Protein AF-A0A7W0C9C8-F1 (afdb_monomer_lite)

InterPro domains:
  IPR003856 Polysaccharide chain length determinant, N-terminal domain [PF02706] (26-58)

pLDDT: mean 81.15, std 13.96, range [50.25, 97.0]

Structure (mmCIF, N/CA/C/O backbone):
data_AF-A0A7W0C9C8-F1
#
_entry.id   AF-A0A7W0C9C8-F1
#
loop_
_atom_site.group_PDB
_atom_site.id
_atom_site.type_symbol
_atom_site.label_atom_id
_atom_site.label_alt_id
_atom_site.label_comp_id
_atom_site.label_asym_id
_atom_site.label_entity_id
_atom_site.label_seq_id
_atom_site.pdbx_PDB_ins_code
_atom_site.Cartn_x
_atom_site.Cartn_y
_atom_site.Cartn_z
_atom_site.occupancy
_atom_site.B_iso_or_equiv
_atom_site.auth_seq_id
_atom_site.auth_comp_id
_atom_site.auth_asym_id
_atom_site.auth_atom_id
_atom_site.pdbx_PDB_model_num
ATOM 1 N N . MET A 1 1 ? -9.433 -20.187 -99.079 1.00 50.97 1 MET A N 1
ATOM 2 C CA . MET A 1 1 ? -8.243 -20.939 -98.660 1.00 50.97 1 MET A CA 1
ATOM 3 C C . MET A 1 1 ? -7.010 -20.143 -99.039 1.00 50.97 1 MET A C 1
ATOM 5 O O . MET A 1 1 ? -6.918 -19.773 -100.199 1.00 50.97 1 MET A O 1
ATOM 9 N N . ASP A 1 2 ? -6.027 -19.832 -98.207 1.00 57.22 2 ASP A N 1
ATOM 10 C CA . ASP A 1 2 ? -5.890 -19.760 -96.748 1.00 57.22 2 ASP A CA 1
ATOM 11 C C . ASP A 1 2 ? -4.469 -19.239 -96.521 1.00 57.22 2 ASP A C 1
ATOM 13 O O . ASP A 1 2 ? -3.506 -19.952 -96.765 1.00 57.22 2 ASP A O 1
ATOM 17 N N . GLU A 1 3 ? -4.323 -17.992 -96.083 1.00 53.97 3 GLU A N 1
ATOM 18 C CA . GLU A 1 3 ? -3.038 -17.471 -95.570 1.00 53.97 3 GLU A CA 1
ATOM 19 C C . GLU A 1 3 ? -3.248 -16.692 -94.266 1.00 53.97 3 GLU A C 1
ATOM 21 O O . GLU A 1 3 ? -2.415 -16.728 -93.357 1.00 53.97 3 GLU A O 1
ATOM 26 N N . LYS A 1 4 ? -4.414 -16.050 -94.115 1.00 55.12 4 LYS A N 1
ATOM 27 C CA . LYS A 1 4 ? -4.786 -15.355 -92.878 1.00 55.12 4 LYS A CA 1
ATOM 28 C C . LYS A 1 4 ? -5.240 -16.278 -91.745 1.00 55.12 4 LYS A C 1
ATOM 30 O O . LYS A 1 4 ? -5.014 -15.930 -90.595 1.00 55.12 4 LYS A O 1
ATOM 35 N N . GLU A 1 5 ? -5.819 -17.449 -92.018 1.00 56.50 5 GLU A N 1
ATOM 36 C CA . GLU A 1 5 ? -6.221 -18.369 -90.935 1.00 56.50 5 GLU A CA 1
ATOM 37 C C . GLU A 1 5 ? -5.031 -19.124 -90.324 1.00 56.50 5 GLU A C 1
ATOM 39 O O . GLU A 1 5 ? -4.994 -19.351 -89.115 1.00 56.50 5 GLU A O 1
ATOM 44 N N . ILE A 1 6 ? -4.004 -19.431 -91.123 1.00 56.91 6 ILE A N 1
ATOM 45 C CA . ILE A 1 6 ? -2.815 -20.173 -90.670 1.00 56.91 6 ILE A CA 1
ATOM 46 C C . ILE A 1 6 ? -1.969 -19.323 -89.702 1.00 56.91 6 ILE A C 1
ATOM 48 O O . ILE A 1 6 ? -1.459 -19.824 -88.699 1.00 56.91 6 ILE A O 1
ATOM 52 N N . SER A 1 7 ? -1.885 -18.012 -89.949 1.00 58.66 7 SER A N 1
ATOM 53 C CA . SER A 1 7 ? -1.110 -17.072 -89.127 1.00 58.66 7 SER A CA 1
ATOM 54 C C . SER A 1 7 ? -1.767 -16.758 -87.774 1.00 58.66 7 SER A C 1
ATOM 56 O O . SER A 1 7 ? -1.061 -16.589 -86.778 1.00 58.66 7 SER A O 1
ATOM 58 N N . VAL A 1 8 ? -3.103 -16.758 -87.699 1.00 59.12 8 VAL A N 1
ATOM 59 C CA . VAL A 1 8 ? -3.842 -16.550 -86.439 1.00 59.12 8 VAL A CA 1
ATOM 60 C C . VAL A 1 8 ? -3.769 -17.792 -85.543 1.00 59.12 8 VAL A C 1
ATOM 62 O O . VAL A 1 8 ? -3.501 -17.672 -84.347 1.00 59.12 8 VAL A O 1
ATOM 65 N N . GLN A 1 9 ? -3.878 -18.997 -86.115 1.00 57.31 9 GLN A N 1
ATOM 66 C CA . GLN A 1 9 ? -3.765 -20.241 -85.341 1.00 57.31 9 GLN A CA 1
ATOM 67 C C . GLN A 1 9 ? -2.349 -20.473 -84.780 1.00 57.31 9 GLN A C 1
ATOM 69 O O . GLN A 1 9 ? -2.195 -21.019 -83.686 1.00 57.31 9 GLN A O 1
ATOM 74 N N . GLN A 1 10 ? -1.298 -20.019 -85.473 1.00 57.19 10 GLN A N 1
ATOM 75 C CA . GLN A 1 10 ? 0.077 -20.076 -84.954 1.00 57.19 10 GLN A CA 1
ATOM 76 C C . GLN A 1 10 ? 0.344 -19.065 -83.830 1.00 57.19 10 GLN A C 1
ATOM 78 O O . GLN A 1 10 ? 1.120 -19.364 -82.919 1.00 57.19 10 GLN A O 1
ATOM 83 N N . GLN A 1 11 ? -0.317 -17.903 -83.835 1.00 57.94 11 GLN A N 1
ATOM 84 C CA . GLN A 1 11 ? -0.212 -16.940 -82.735 1.00 57.94 11 GLN A CA 1
ATOM 85 C C . GLN A 1 11 ? -0.930 -17.420 -81.466 1.00 57.94 11 GLN A C 1
ATOM 87 O O . GLN A 1 11 ? -0.379 -17.276 -80.374 1.00 57.94 11 GLN A O 1
ATOM 92 N N . GLU A 1 12 ? -2.100 -18.054 -81.580 1.00 57.00 12 GLU A N 1
ATOM 93 C CA . GLU A 1 12 ? -2.811 -18.595 -80.411 1.00 57.00 12 GLU A CA 1
ATOM 94 C C . GLU A 1 12 ? -2.105 -19.809 -79.794 1.00 57.00 12 GLU A C 1
ATOM 96 O O . GLU A 1 12 ? -2.038 -19.932 -78.568 1.00 57.00 12 GLU A O 1
ATOM 101 N N . LYS A 1 13 ? -1.491 -20.669 -80.617 1.00 55.56 13 LYS A N 1
ATOM 102 C CA . LYS A 1 13 ? -0.742 -21.835 -80.124 1.00 55.56 13 LYS A CA 1
ATOM 103 C C . LYS A 1 13 ? 0.523 -21.433 -79.355 1.00 55.56 13 LYS A C 1
ATOM 105 O O . LYS A 1 13 ? 0.795 -22.009 -78.305 1.00 55.56 13 LYS A O 1
ATOM 110 N N . ASN A 1 14 ? 1.234 -20.397 -79.811 1.00 57.19 14 ASN A N 1
ATOM 111 C CA . ASN A 1 14 ? 2.380 -19.831 -79.085 1.00 57.19 14 ASN A CA 1
ATOM 112 C C . ASN A 1 14 ? 1.956 -19.105 -77.799 1.00 57.19 14 ASN A C 1
ATOM 114 O O . ASN A 1 14 ? 2.652 -19.177 -76.790 1.00 57.19 14 ASN A O 1
ATOM 118 N N . LYS A 1 15 ? 0.793 -18.441 -77.799 1.00 55.72 15 LYS A N 1
ATOM 119 C CA . LYS A 1 15 ? 0.270 -17.766 -76.603 1.00 55.72 15 LYS A CA 1
ATOM 120 C C . LYS A 1 15 ? -0.120 -18.761 -75.502 1.00 55.72 15 LYS A C 1
ATOM 122 O O . LYS A 1 15 ? 0.182 -18.514 -74.340 1.00 55.72 15 LYS A O 1
ATOM 127 N N . ASN A 1 16 ? -0.705 -19.904 -75.868 1.00 54.97 16 ASN A N 1
ATOM 128 C CA . ASN A 1 16 ? -1.073 -20.953 -74.912 1.00 54.97 16 ASN A CA 1
ATOM 129 C C . ASN A 1 16 ? 0.121 -21.782 -74.415 1.00 54.97 16 ASN A C 1
ATOM 131 O O . ASN A 1 16 ? 0.078 -22.273 -73.291 1.00 54.97 16 ASN A O 1
ATOM 135 N N . GLN A 1 17 ? 1.203 -21.912 -75.192 1.00 54.62 17 GLN A N 1
ATOM 136 C CA . GLN A 1 17 ? 2.426 -22.562 -74.700 1.00 54.62 17 GLN A CA 1
ATOM 137 C C . GLN A 1 17 ? 3.162 -21.721 -73.646 1.00 54.62 17 GLN A C 1
ATOM 139 O O . GLN A 1 17 ? 3.752 -22.290 -72.734 1.00 54.62 17 GLN A O 1
ATOM 144 N N . ASN A 1 18 ? 3.056 -20.390 -73.707 1.00 53.91 18 ASN A N 1
ATOM 145 C CA . ASN A 1 18 ? 3.694 -19.488 -72.742 1.00 53.91 18 ASN A CA 1
ATOM 146 C C . ASN A 1 18 ? 2.906 -19.312 -71.429 1.00 53.91 18 ASN A C 1
ATOM 148 O O . ASN A 1 18 ? 3.455 -18.792 -70.467 1.00 53.91 18 ASN A O 1
ATOM 152 N N . MET A 1 19 ? 1.633 -19.723 -71.367 1.00 54.25 19 MET A N 1
ATOM 153 C CA . MET A 1 19 ? 0.814 -19.631 -70.144 1.00 54.25 19 MET A CA 1
ATOM 154 C C . MET A 1 19 ? 0.924 -20.866 -69.237 1.00 54.25 19 MET A C 1
ATOM 156 O O . MET A 1 19 ? 0.580 -20.797 -68.062 1.00 54.25 19 MET A O 1
ATOM 160 N N . ALA A 1 20 ? 1.406 -21.999 -69.758 1.00 53.19 20 ALA A N 1
ATOM 161 C CA . ALA A 1 20 ? 1.518 -23.247 -68.999 1.00 53.19 20 ALA A CA 1
ATOM 162 C C . ALA A 1 20 ? 2.833 -23.384 -68.203 1.00 53.19 20 ALA A C 1
ATOM 164 O O . ALA A 1 20 ? 2.971 -24.337 -67.440 1.00 53.19 20 ALA A O 1
ATOM 165 N N . SER A 1 21 ? 3.790 -22.461 -68.361 1.00 53.16 21 SER A N 1
ATOM 166 C CA . SER A 1 21 ? 5.106 -22.525 -67.702 1.00 53.16 21 SER A CA 1
ATOM 167 C C . SER A 1 21 ? 5.262 -21.617 -66.478 1.00 53.16 21 SER A C 1
ATOM 169 O O . SER A 1 21 ? 6.322 -21.639 -65.871 1.00 53.16 21 SER A O 1
ATOM 171 N N . ASP A 1 22 ? 4.246 -20.832 -66.112 1.00 54.41 22 ASP A N 1
ATOM 172 C CA . ASP A 1 22 ? 4.363 -19.785 -65.075 1.00 54.41 22 ASP A CA 1
ATOM 173 C C . ASP A 1 22 ? 3.860 -20.230 -63.685 1.00 54.41 22 ASP A C 1
ATOM 175 O O . ASP A 1 22 ? 3.938 -19.493 -62.713 1.00 54.41 22 ASP A O 1
ATOM 179 N N . TYR A 1 23 ? 3.343 -21.460 -63.569 1.00 50.53 23 TYR A N 1
ATOM 180 C CA . TYR A 1 23 ? 2.774 -22.004 -62.324 1.00 50.53 23 TYR A CA 1
ATOM 181 C C . TYR A 1 23 ? 3.714 -22.962 -61.565 1.00 50.53 23 TYR A C 1
ATOM 183 O O . TYR A 1 23 ? 3.293 -23.571 -60.585 1.00 50.53 23 TYR A O 1
ATOM 191 N N . HIS A 1 24 ? 4.960 -23.146 -62.019 1.00 51.38 24 HIS A N 1
ATOM 192 C CA . HIS A 1 24 ? 5.936 -24.069 -61.406 1.00 51.38 24 HIS A CA 1
ATOM 193 C C . HIS A 1 24 ? 7.048 -23.379 -60.596 1.00 51.38 24 HIS A C 1
ATOM 195 O O . HIS A 1 24 ? 7.867 -24.074 -60.003 1.00 51.38 24 HIS A O 1
ATOM 201 N N . ASP A 1 25 ? 7.055 -22.045 -60.522 1.00 55.91 25 ASP A N 1
ATOM 202 C CA . ASP A 1 25 ? 8.128 -21.275 -59.868 1.00 55.91 25 ASP A CA 1
ATOM 203 C C . ASP A 1 25 ? 7.773 -20.755 -58.455 1.00 55.91 25 ASP A C 1
ATOM 205 O O . ASP A 1 25 ? 8.600 -20.114 -57.810 1.00 55.91 25 ASP A O 1
ATOM 209 N N . ASP A 1 26 ? 6.588 -21.080 -57.921 1.00 56.25 26 ASP A N 1
ATOM 210 C CA . ASP A 1 26 ? 6.135 -20.628 -56.589 1.00 56.25 26 ASP A CA 1
ATOM 211 C C . ASP A 1 26 ? 6.498 -21.587 -55.431 1.00 56.25 26 ASP A C 1
ATOM 213 O O . ASP A 1 26 ? 6.170 -21.333 -54.265 1.00 56.25 26 ASP A O 1
ATOM 217 N N . GLU A 1 27 ? 7.209 -22.687 -55.700 1.00 60.84 27 GLU A N 1
ATOM 218 C CA . GLU A 1 27 ? 7.752 -23.532 -54.635 1.00 60.84 27 GLU A CA 1
ATOM 219 C C . GLU A 1 27 ? 8.985 -22.864 -54.008 1.00 60.84 27 GLU A C 1
ATOM 221 O O . GLU A 1 27 ? 10.088 -22.876 -54.556 1.00 60.84 27 GLU A O 1
ATOM 226 N N . ILE A 1 28 ? 8.814 -22.288 -52.812 1.00 62.88 28 ILE A N 1
ATOM 227 C CA . ILE A 1 28 ? 9.921 -21.765 -52.000 1.00 62.88 28 ILE A CA 1
ATOM 228 C C . ILE A 1 28 ? 10.874 -22.922 -51.666 1.00 62.88 28 ILE A C 1
ATOM 230 O O . ILE A 1 28 ? 10.678 -23.674 -50.708 1.00 62.88 28 ILE A O 1
ATOM 234 N N . SER A 1 29 ? 11.937 -23.066 -52.457 1.00 73.69 29 SER A N 1
ATOM 235 C CA . SER A 1 29 ? 12.957 -24.086 -52.237 1.00 73.69 29 SER A CA 1
ATOM 236 C C . SER A 1 29 ? 13.723 -23.801 -50.941 1.00 73.69 29 SER A C 1
ATOM 238 O O . SER A 1 29 ? 14.520 -22.864 -50.842 1.00 73.69 29 SER A O 1
ATOM 240 N N . LEU A 1 30 ? 13.515 -24.649 -49.928 1.00 73.12 30 LEU A N 1
ATOM 241 C CA . LEU A 1 30 ? 14.203 -24.589 -48.627 1.00 73.12 30 LEU A CA 1
ATOM 242 C C . LEU A 1 30 ? 15.737 -24.606 -48.758 1.00 73.12 30 LEU A C 1
ATOM 244 O O . LEU A 1 30 ? 16.455 -24.053 -47.921 1.00 73.12 30 LEU A O 1
ATOM 248 N N . ILE A 1 31 ? 16.244 -25.239 -49.815 1.00 77.44 31 ILE A N 1
ATOM 249 C CA . ILE A 1 31 ? 17.677 -25.345 -50.097 1.00 77.44 31 ILE A CA 1
ATOM 250 C C . ILE A 1 31 ? 18.240 -23.997 -50.551 1.00 77.44 31 ILE A C 1
ATOM 252 O O . ILE A 1 31 ? 19.317 -23.608 -50.092 1.00 77.44 31 ILE A O 1
ATOM 256 N N . ASP A 1 32 ? 17.506 -23.257 -51.383 1.00 75.62 32 ASP A N 1
ATOM 257 C CA . ASP A 1 32 ? 17.936 -21.937 -51.848 1.00 75.62 32 ASP A CA 1
ATOM 258 C C . ASP A 1 32 ? 17.923 -20.907 -50.705 1.00 75.62 32 ASP A C 1
ATOM 260 O O . ASP A 1 32 ? 18.888 -20.162 -50.507 1.00 75.62 32 ASP A O 1
ATOM 264 N N . LEU A 1 33 ? 16.915 -20.974 -49.823 1.00 78.44 33 LEU A N 1
ATOM 265 C CA . LEU A 1 33 ? 16.877 -20.185 -48.586 1.00 78.44 33 LEU A CA 1
ATOM 266 C C . LEU A 1 33 ? 18.124 -20.437 -47.711 1.00 78.44 33 LEU A C 1
ATOM 268 O O . LEU A 1 33 ? 18.756 -19.499 -47.217 1.00 78.44 33 LEU A O 1
ATOM 272 N N . MET A 1 34 ? 18.524 -21.702 -47.546 1.00 81.12 34 MET A N 1
ATOM 273 C CA . MET A 1 34 ? 19.701 -22.074 -46.754 1.00 81.12 34 MET A CA 1
ATOM 274 C C . MET A 1 34 ? 21.013 -21.561 -47.374 1.00 81.12 34 MET A C 1
ATOM 276 O O . MET A 1 34 ? 21.919 -21.130 -46.649 1.00 81.12 34 MET A O 1
ATOM 280 N N . ILE A 1 35 ? 21.130 -21.581 -48.704 1.00 82.31 35 ILE A N 1
ATOM 281 C CA . ILE A 1 35 ? 22.295 -21.048 -49.427 1.00 82.31 35 ILE A CA 1
ATOM 282 C C . ILE A 1 35 ? 22.365 -19.523 -49.268 1.00 82.31 35 ILE A C 1
ATOM 284 O O . ILE A 1 35 ? 23.433 -18.984 -48.949 1.00 82.31 35 ILE A O 1
ATOM 288 N N . ALA A 1 36 ? 21.233 -18.829 -49.405 1.00 78.31 36 ALA A N 1
ATOM 289 C CA . ALA A 1 36 ? 21.136 -17.389 -49.187 1.00 78.31 36 ALA A CA 1
ATOM 290 C C . ALA A 1 36 ? 21.524 -16.994 -47.749 1.00 78.31 36 ALA A C 1
ATOM 292 O O . ALA A 1 36 ? 22.312 -16.056 -47.562 1.00 78.31 36 ALA A O 1
ATOM 293 N N . LEU A 1 37 ? 21.071 -17.751 -46.739 1.00 80.81 37 LEU A N 1
ATOM 294 C CA . LEU A 1 37 ? 21.476 -17.567 -45.339 1.00 80.81 37 LEU A CA 1
ATOM 295 C C . LEU A 1 37 ? 22.989 -17.741 -45.150 1.00 80.81 37 LEU A C 1
ATOM 297 O O . LEU A 1 37 ? 23.633 -16.904 -44.515 1.00 80.81 37 LEU A O 1
ATOM 301 N N . LYS A 1 38 ? 23.593 -18.788 -45.730 1.00 81.94 38 LYS A N 1
ATOM 302 C CA . LYS A 1 38 ? 25.046 -19.023 -45.627 1.00 81.94 38 LYS A CA 1
ATOM 303 C C . LYS A 1 38 ? 25.864 -17.912 -46.281 1.00 81.94 38 LYS A 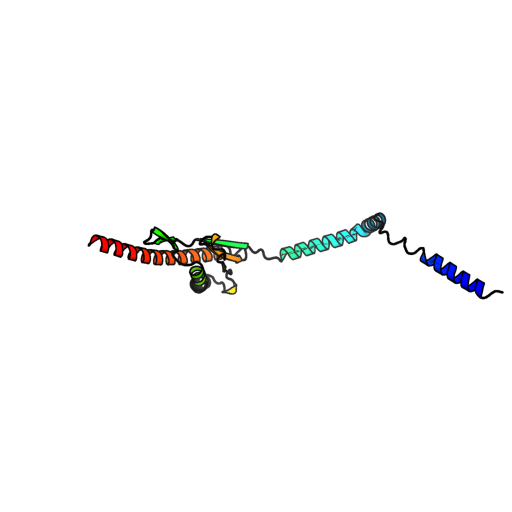C 1
ATOM 305 O O . LYS A 1 38 ? 26.890 -17.509 -45.729 1.00 81.94 38 LYS A O 1
ATOM 310 N N . ARG A 1 39 ? 25.414 -17.398 -47.428 1.00 86.75 39 ARG A N 1
ATOM 311 C CA . ARG A 1 39 ? 26.100 -16.322 -48.159 1.00 86.75 39 ARG A CA 1
ATOM 312 C C . ARG A 1 39 ? 26.034 -14.988 -47.413 1.00 86.75 39 ARG A C 1
ATOM 314 O O . ARG A 1 39 ? 26.998 -14.229 -47.445 1.00 86.75 39 ARG A O 1
ATOM 321 N N . ARG A 1 40 ? 24.929 -14.715 -46.711 1.00 90.00 40 ARG A N 1
ATOM 322 C CA . ARG A 1 40 ? 24.692 -13.460 -45.971 1.00 90.00 40 ARG A CA 1
ATOM 323 C C . ARG A 1 40 ? 24.868 -13.587 -44.454 1.00 90.00 40 ARG A C 1
ATOM 325 O O . ARG A 1 40 ? 24.489 -12.674 -43.728 1.00 90.00 40 ARG A O 1
ATOM 332 N N . LYS A 1 41 ? 25.493 -14.664 -43.964 1.00 87.00 41 LYS A N 1
ATOM 333 C CA . LYS A 1 41 ? 25.675 -14.950 -42.527 1.00 87.00 41 LYS A CA 1
ATOM 334 C C . LYS A 1 41 ? 26.247 -13.782 -41.717 1.00 87.00 41 LYS A C 1
ATOM 336 O O . LYS A 1 41 ? 25.837 -13.573 -40.584 1.00 87.00 41 LYS A O 1
ATOM 341 N N . TRP A 1 42 ? 27.146 -12.994 -42.308 1.00 91.00 42 TRP A N 1
ATOM 342 C CA . TRP A 1 42 ? 27.743 -11.823 -41.662 1.00 91.00 42 TRP A CA 1
ATOM 343 C C . TRP A 1 42 ? 26.782 -10.637 -41.559 1.00 91.00 42 TRP A C 1
ATOM 345 O O . TRP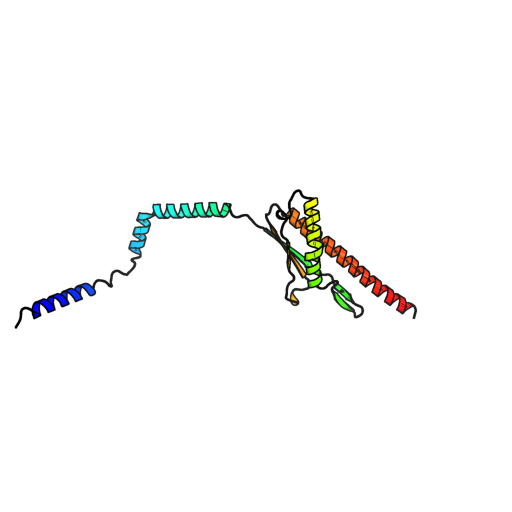 A 1 42 ? 26.777 -9.958 -40.539 1.00 91.00 42 TRP A O 1
ATOM 355 N N . LEU A 1 43 ? 25.936 -10.418 -42.572 1.00 92.38 43 LEU A N 1
ATOM 356 C CA . LEU A 1 43 ? 24.869 -9.415 -42.504 1.00 92.38 43 LEU A CA 1
ATOM 357 C C . LEU A 1 43 ? 23.842 -9.802 -41.441 1.00 92.38 43 LEU A C 1
ATOM 359 O O . LEU A 1 43 ? 23.471 -8.970 -40.624 1.00 92.38 43 LEU A O 1
ATOM 363 N N . ILE A 1 44 ? 23.438 -11.074 -41.415 1.00 91.06 44 ILE A N 1
ATOM 364 C CA . ILE A 1 44 ? 22.502 -11.595 -40.414 1.00 91.06 44 ILE A CA 1
ATOM 365 C C . ILE A 1 44 ? 23.100 -11.444 -39.011 1.00 91.06 44 ILE A C 1
ATOM 367 O O . ILE A 1 44 ? 22.457 -10.875 -38.139 1.00 91.06 44 ILE A O 1
ATOM 371 N N . ALA A 1 45 ? 24.350 -11.870 -38.805 1.00 93.69 45 ALA A N 1
ATOM 372 C CA . ALA A 1 45 ? 25.039 -11.708 -37.527 1.00 93.69 45 ALA A CA 1
ATOM 373 C C . ALA A 1 45 ? 25.149 -10.233 -37.107 1.00 93.69 45 ALA A C 1
ATOM 375 O O . ALA A 1 45 ? 24.891 -9.912 -35.951 1.00 93.69 45 ALA A O 1
ATOM 376 N N . GLY A 1 46 ? 25.474 -9.333 -38.040 1.00 96.38 46 GLY A N 1
ATOM 377 C CA . GLY A 1 46 ? 25.549 -7.896 -37.782 1.00 96.38 46 GLY A CA 1
ATOM 378 C C . GLY A 1 46 ? 24.210 -7.303 -37.343 1.00 96.38 46 GLY A C 1
ATOM 379 O O . GLY A 1 46 ? 24.161 -6.593 -36.342 1.00 96.38 46 GLY A O 1
ATOM 380 N N . VAL A 1 47 ? 23.118 -7.643 -38.035 1.00 95.12 47 VAL A N 1
ATOM 381 C CA . VAL A 1 47 ? 21.762 -7.204 -37.664 1.00 95.12 47 VAL A CA 1
ATOM 382 C C . VAL A 1 47 ? 21.357 -7.777 -36.306 1.00 95.12 47 VAL A C 1
ATOM 384 O O . VAL A 1 47 ? 20.878 -7.030 -35.459 1.00 95.12 47 VAL A O 1
ATOM 387 N N . THR A 1 48 ? 21.612 -9.063 -36.047 1.00 95.00 48 THR A N 1
ATOM 388 C CA . THR A 1 48 ? 21.331 -9.690 -34.747 1.00 95.00 48 THR A CA 1
ATOM 389 C C . THR A 1 48 ? 22.075 -8.987 -33.614 1.00 95.00 48 THR A C 1
ATOM 391 O O . THR A 1 48 ? 21.473 -8.663 -32.593 1.00 95.00 48 THR A O 1
ATOM 394 N N . ILE A 1 49 ? 23.368 -8.705 -33.792 1.00 97.00 49 ILE A N 1
ATOM 395 C CA . ILE A 1 49 ? 24.171 -7.987 -32.795 1.00 97.00 49 ILE A CA 1
ATOM 396 C C . ILE A 1 49 ? 23.643 -6.562 -32.603 1.00 97.00 49 ILE A C 1
ATOM 398 O O . ILE A 1 49 ? 23.501 -6.121 -31.466 1.00 97.00 49 ILE A O 1
ATOM 402 N N . ALA A 1 50 ? 23.299 -5.856 -33.682 1.00 96.62 50 ALA A N 1
ATOM 403 C CA . ALA A 1 50 ? 22.729 -4.514 -33.596 1.00 96.62 50 ALA A CA 1
ATOM 404 C C . ALA A 1 50 ? 21.401 -4.505 -32.819 1.00 96.62 50 ALA A C 1
ATOM 406 O O . ALA A 1 50 ? 21.217 -3.668 -31.937 1.00 96.62 50 ALA A O 1
ATOM 407 N N . CYS A 1 51 ? 20.511 -5.468 -33.076 1.00 96.81 51 CYS A N 1
ATOM 408 C CA . CYS A 1 51 ? 19.272 -5.638 -32.317 1.00 96.81 51 CYS A CA 1
ATOM 409 C C . CYS A 1 51 ? 19.531 -5.976 -30.843 1.00 96.81 51 CYS A C 1
ATOM 411 O O . CYS A 1 51 ? 18.852 -5.432 -29.977 1.00 96.81 51 CYS A O 1
ATOM 413 N N . LEU A 1 52 ? 20.520 -6.825 -30.538 1.00 96.75 52 LEU A N 1
ATOM 414 C CA . LEU A 1 52 ? 20.901 -7.142 -29.157 1.00 96.75 52 LEU A CA 1
ATOM 415 C C . LEU A 1 52 ? 21.431 -5.910 -28.418 1.00 96.75 52 LEU A C 1
ATOM 417 O O . LEU A 1 52 ? 21.014 -5.652 -27.292 1.00 96.75 52 LEU A O 1
ATOM 421 N N . ILE A 1 53 ? 22.303 -5.122 -29.052 1.00 96.75 53 ILE A N 1
ATOM 422 C CA . ILE A 1 53 ? 22.824 -3.876 -28.474 1.00 96.75 53 ILE A CA 1
ATOM 423 C C . ILE A 1 53 ? 21.687 -2.875 -28.258 1.00 96.75 53 ILE A C 1
ATOM 425 O O . ILE A 1 53 ? 21.595 -2.288 -27.183 1.00 96.75 53 ILE A O 1
ATOM 429 N N . ALA A 1 54 ? 20.794 -2.712 -29.238 1.00 95.56 54 ALA A N 1
A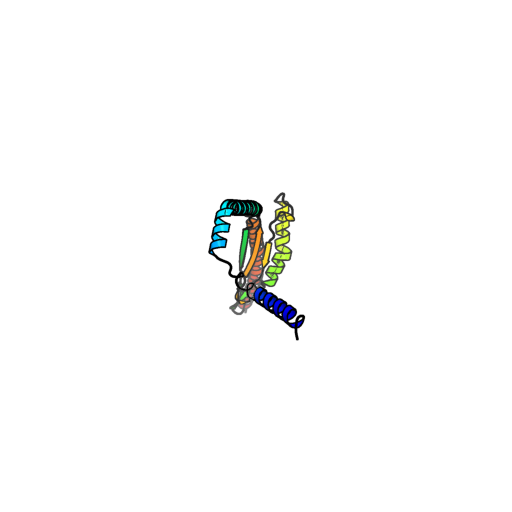TOM 430 C CA . ALA A 1 54 ? 19.631 -1.838 -29.110 1.00 95.56 54 ALA A CA 1
ATOM 431 C C . ALA A 1 54 ? 18.703 -2.291 -27.970 1.00 95.56 54 ALA A C 1
ATOM 433 O O . ALA A 1 54 ? 18.251 -1.464 -27.182 1.00 95.56 54 ALA A O 1
ATOM 434 N N . GLY A 1 55 ? 18.474 -3.600 -27.835 1.00 94.38 55 GLY A N 1
ATOM 435 C CA . GLY A 1 55 ? 17.694 -4.179 -26.744 1.00 94.38 55 GLY A CA 1
ATOM 436 C C . GLY A 1 55 ? 18.337 -3.971 -25.371 1.00 94.38 55 GLY A C 1
ATOM 437 O O . GLY A 1 55 ? 17.644 -3.600 -24.430 1.00 94.38 55 GLY A O 1
ATOM 438 N N . LEU A 1 56 ? 19.657 -4.141 -25.252 1.00 93.12 56 LEU A N 1
ATOM 439 C CA . LEU A 1 56 ? 20.394 -3.888 -24.007 1.00 93.12 56 LEU A CA 1
ATOM 440 C C . LEU A 1 56 ? 20.397 -2.403 -23.630 1.00 93.12 56 LEU A C 1
ATOM 442 O O . LEU A 1 56 ? 20.175 -2.065 -22.467 1.00 93.12 56 LEU A O 1
ATOM 446 N N . ALA A 1 57 ? 20.605 -1.519 -24.607 1.00 91.88 57 ALA A N 1
ATOM 447 C CA . ALA A 1 57 ? 20.520 -0.078 -24.402 1.00 91.88 57 ALA A CA 1
ATOM 448 C C . ALA A 1 57 ? 19.117 0.320 -23.926 1.00 91.88 57 ALA A C 1
ATOM 450 O O . ALA A 1 57 ? 18.982 1.054 -22.949 1.00 91.88 57 ALA A O 1
ATOM 451 N N . PHE A 1 58 ? 18.075 -0.228 -24.557 1.00 92.19 58 PHE A N 1
ATOM 452 C CA . PHE A 1 58 ? 16.692 -0.010 -24.145 1.00 92.19 58 PHE A CA 1
ATOM 453 C C . PHE A 1 58 ? 16.427 -0.537 -22.729 1.00 92.19 58 PHE A C 1
ATOM 455 O O . PHE A 1 58 ? 15.894 0.191 -21.893 1.00 92.19 58 PHE A O 1
ATOM 462 N N . TRP A 1 59 ? 16.866 -1.756 -22.414 1.00 89.06 59 TRP A N 1
ATOM 463 C CA . TRP A 1 59 ? 16.709 -2.344 -21.084 1.00 89.06 59 TRP A CA 1
ATOM 464 C C . TRP A 1 59 ? 17.355 -1.490 -19.985 1.00 89.06 59 TRP A C 1
ATOM 466 O O . TRP A 1 59 ? 16.752 -1.285 -18.934 1.00 89.06 59 TRP A O 1
ATOM 476 N N . SER A 1 60 ? 18.527 -0.905 -20.249 1.00 85.56 60 SER A N 1
ATOM 477 C CA . SER A 1 60 ? 19.196 -0.008 -19.299 1.00 85.56 60 SER A CA 1
ATOM 478 C C . SER A 1 60 ? 18.430 1.293 -19.029 1.00 85.56 60 SER A C 1
ATOM 480 O O . SER A 1 60 ? 18.675 1.930 -18.006 1.00 85.56 60 SER A O 1
ATOM 482 N N . THR A 1 61 ? 17.530 1.715 -19.922 1.00 84.12 61 THR A N 1
ATOM 483 C CA . THR A 1 61 ? 16.692 2.908 -19.701 1.00 84.12 61 THR A CA 1
ATOM 484 C C . THR A 1 61 ? 15.438 2.616 -18.878 1.00 84.12 61 THR A C 1
ATO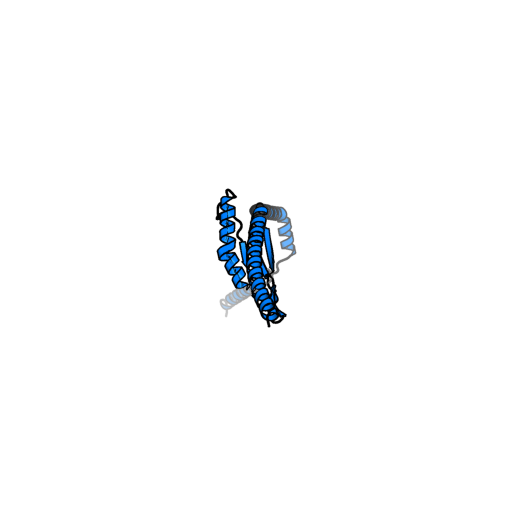M 486 O O . THR A 1 61 ? 14.768 3.545 -18.425 1.00 84.12 61 THR A O 1
ATOM 489 N N . GLN A 1 62 ? 15.112 1.342 -18.647 1.00 80.62 62 GLN A N 1
ATOM 490 C CA . GLN A 1 62 ? 13.910 0.973 -17.918 1.00 80.62 62 GLN A CA 1
ATOM 491 C C . GLN A 1 62 ? 14.125 1.140 -16.411 1.00 80.62 62 GLN A C 1
ATOM 493 O O . GLN A 1 62 ? 14.892 0.414 -15.778 1.00 80.62 62 GLN A O 1
ATOM 498 N N . SER A 1 63 ? 13.425 2.109 -15.817 1.00 75.62 63 SER A N 1
ATOM 499 C CA . SER A 1 63 ? 13.450 2.313 -14.372 1.00 75.62 63 SER A CA 1
ATOM 500 C C . SER A 1 63 ? 12.840 1.103 -13.662 1.00 75.62 63 SER A C 1
ATOM 502 O O . SER A 1 63 ? 11.699 0.710 -13.914 1.00 75.62 63 SER A O 1
ATOM 504 N N . ARG A 1 64 ? 13.614 0.487 -12.763 1.00 80.31 64 ARG A N 1
ATOM 505 C CA . ARG A 1 64 ? 13.125 -0.611 -11.929 1.00 80.31 64 ARG A CA 1
ATOM 506 C C . ARG A 1 64 ? 12.095 -0.044 -10.957 1.00 80.31 64 ARG A C 1
ATOM 508 O O . ARG A 1 64 ? 12.421 0.829 -10.158 1.00 80.31 64 ARG A O 1
ATOM 515 N N . GLN A 1 65 ? 10.861 -0.518 -11.052 1.00 85.19 65 GLN A N 1
ATOM 516 C CA . GLN A 1 65 ? 9.790 -0.173 -10.122 1.00 85.19 65 GLN A CA 1
ATOM 517 C C . GLN A 1 65 ? 9.500 -1.378 -9.237 1.00 85.19 65 GLN A C 1
ATOM 519 O O . GLN A 1 65 ? 9.418 -2.507 -9.723 1.00 85.19 65 GLN A O 1
ATOM 524 N N . GLU A 1 66 ? 9.343 -1.136 -7.944 1.00 88.31 66 GLU A N 1
ATOM 525 C CA . GLU A 1 66 ? 8.967 -2.148 -6.966 1.00 88.31 66 GLU A CA 1
ATOM 526 C C . GLU A 1 66 ? 7.550 -1.888 -6.463 1.00 88.31 66 GLU A C 1
ATOM 528 O O . GLU A 1 66 ? 7.124 -0.743 -6.294 1.00 88.31 66 GLU A O 1
ATOM 533 N N . CYS A 1 67 ? 6.811 -2.978 -6.260 1.00 90.06 67 CYS A N 1
ATOM 534 C CA . CYS A 1 67 ? 5.442 -2.951 -5.774 1.00 90.06 67 CYS A CA 1
ATOM 535 C C . CYS A 1 67 ? 5.418 -3.362 -4.303 1.00 90.06 67 CYS A C 1
ATOM 537 O O . CYS A 1 67 ? 5.736 -4.499 -3.964 1.00 90.06 67 CYS A O 1
ATOM 539 N N . TYR A 1 68 ? 4.979 -2.443 -3.456 1.00 92.44 68 TYR A N 1
ATOM 540 C CA . TYR A 1 68 ? 4.810 -2.631 -2.025 1.00 92.44 68 TYR A CA 1
ATOM 541 C C . TYR A 1 68 ? 3.327 -2.786 -1.716 1.00 92.44 68 TYR A C 1
ATOM 543 O O . TYR A 1 68 ? 2.516 -1.958 -2.139 1.00 92.44 68 TYR A O 1
ATOM 551 N N . VAL A 1 69 ? 2.971 -3.852 -1.000 1.00 92.88 69 VAL A N 1
ATOM 552 C CA . VAL A 1 69 ? 1.585 -4.155 -0.632 1.00 92.88 69 VAL A CA 1
ATOM 553 C C . VAL A 1 69 ? 1.504 -4.392 0.869 1.00 92.88 69 VAL A C 1
ATOM 555 O O . VAL A 1 69 ? 2.267 -5.189 1.407 1.00 92.88 69 VAL A O 1
ATOM 558 N N . THR A 1 70 ? 0.567 -3.716 1.527 1.00 93.12 70 THR A N 1
ATOM 559 C CA . THR A 1 70 ? 0.228 -3.938 2.937 1.00 93.12 70 THR A CA 1
ATOM 560 C C . THR A 1 70 ? -1.253 -4.262 3.039 1.00 93.12 70 THR A C 1
ATOM 562 O O . THR A 1 70 ? -2.085 -3.518 2.521 1.00 93.12 70 THR A O 1
ATOM 565 N N . SER A 1 71 ? -1.573 -5.377 3.688 1.00 92.25 71 SER A N 1
ATOM 566 C CA . SER A 1 71 ? -2.937 -5.783 4.019 1.00 92.25 71 SER A CA 1
ATOM 567 C C . SER A 1 71 ? -3.289 -5.321 5.427 1.00 92.25 71 SER A C 1
ATOM 569 O O . SER A 1 71 ? -2.534 -5.578 6.364 1.00 92.25 71 SER A O 1
ATOM 571 N N . ILE A 1 72 ? -4.436 -4.671 5.572 1.00 91.88 72 ILE A N 1
ATOM 572 C CA . ILE A 1 72 ? -4.969 -4.194 6.845 1.00 91.88 72 ILE A CA 1
ATOM 573 C C . ILE A 1 72 ? -6.265 -4.939 7.109 1.00 91.88 72 ILE A C 1
ATOM 575 O O . ILE A 1 72 ? -7.186 -4.826 6.310 1.00 91.88 72 ILE A O 1
ATOM 579 N N . GLU A 1 73 ? -6.345 -5.669 8.214 1.00 90.75 73 GLU A N 1
ATOM 580 C CA . GLU A 1 73 ? -7.598 -6.263 8.680 1.00 90.75 73 GLU A CA 1
ATOM 581 C C . GLU A 1 73 ? -8.333 -5.279 9.596 1.00 90.75 73 GLU A C 1
ATOM 583 O O . GLU A 1 73 ? -7.733 -4.667 10.485 1.00 90.75 73 GLU A O 1
ATOM 588 N N . ILE A 1 74 ? -9.633 -5.108 9.383 1.00 90.69 74 ILE A N 1
ATOM 589 C CA . ILE A 1 74 ? -10.476 -4.275 10.236 1.00 90.69 74 ILE A CA 1
ATOM 590 C C . ILE A 1 74 ? -10.902 -5.097 11.446 1.00 90.69 74 ILE A C 1
ATOM 592 O O . ILE A 1 74 ? -11.473 -6.179 11.324 1.00 90.69 74 ILE A O 1
ATOM 596 N N . GLY A 1 75 ? -10.639 -4.547 12.631 1.00 86.75 75 GLY A N 1
ATOM 597 C CA . GLY A 1 75 ? -10.985 -5.196 13.886 1.00 86.75 75 GLY A CA 1
ATOM 598 C C . GLY A 1 75 ? -12.492 -5.398 14.054 1.00 86.75 75 GLY A C 1
ATOM 599 O O . GLY A 1 75 ? -13.319 -4.631 13.548 1.00 86.75 75 GLY A O 1
ATOM 600 N N . ARG A 1 76 ? -12.836 -6.429 14.823 1.00 88.31 76 ARG A N 1
ATOM 601 C CA . ARG A 1 76 ? -14.208 -6.804 15.166 1.00 88.31 76 ARG A CA 1
ATOM 602 C C . ARG A 1 76 ? -14.400 -6.799 16.680 1.00 88.31 76 ARG A C 1
ATOM 604 O O . ARG A 1 76 ? -13.449 -7.027 17.425 1.00 88.31 76 ARG A O 1
ATOM 611 N N . TYR A 1 77 ? -15.622 -6.556 17.132 1.00 87.00 77 TYR A N 1
ATOM 612 C CA . TYR A 1 77 ? -16.023 -6.639 18.533 1.00 87.00 77 TYR A CA 1
ATOM 613 C C . TYR A 1 77 ? -17.311 -7.452 18.675 1.00 87.00 77 TYR A C 1
ATOM 615 O O . TYR A 1 77 ? -18.028 -7.677 17.703 1.00 87.00 77 TYR A O 1
ATOM 623 N N . LEU A 1 78 ? -17.584 -7.922 19.890 1.00 86.69 78 LEU A N 1
ATOM 624 C CA . LEU A 1 78 ? -18.815 -8.638 20.206 1.00 86.69 78 LEU A CA 1
ATOM 625 C C . LEU A 1 78 ? -19.883 -7.635 20.657 1.00 86.69 78 LEU A C 1
ATOM 627 O O . LEU A 1 78 ? -19.615 -6.832 21.553 1.00 86.69 78 LEU A O 1
ATOM 631 N N . ASN A 1 79 ? -21.058 -7.665 20.034 1.00 84.50 79 ASN A N 1
ATOM 632 C CA . ASN A 1 79 ? -22.180 -6.802 20.392 1.00 84.50 79 ASN A CA 1
ATOM 633 C C . ASN A 1 79 ? -23.010 -7.382 21.563 1.00 84.50 79 ASN A C 1
ATOM 635 O O . ASN A 1 79 ? -22.710 -8.458 22.084 1.00 84.50 79 ASN A O 1
ATOM 639 N N . GLU A 1 80 ? -24.071 -6.676 21.975 1.00 81.12 80 GLU A N 1
ATOM 640 C CA . GLU A 1 80 ? -24.965 -7.084 23.084 1.00 81.12 80 GLU A CA 1
ATOM 641 C C . GLU A 1 80 ? -25.654 -8.436 22.843 1.00 81.12 80 GLU A C 1
ATOM 643 O O . GLU A 1 80 ? -25.992 -9.141 23.791 1.00 81.12 80 GLU A O 1
ATOM 648 N N . ASN A 1 81 ? -25.813 -8.821 21.577 1.00 83.94 81 ASN A N 1
ATOM 649 C CA . ASN A 1 81 ? -26.478 -10.049 21.153 1.00 83.94 81 ASN A CA 1
ATOM 650 C C . ASN A 1 81 ? -25.506 -11.230 20.991 1.00 83.94 81 ASN A C 1
ATOM 652 O O . ASN A 1 81 ? -25.891 -12.263 20.445 1.00 83.94 81 ASN A O 1
ATOM 656 N N . ASN A 1 82 ? -24.251 -11.101 21.443 1.00 82.31 82 ASN A N 1
ATOM 657 C CA . ASN A 1 82 ? -23.167 -12.051 21.167 1.00 82.31 82 ASN A CA 1
ATOM 658 C C . ASN A 1 82 ? -22.868 -12.243 19.665 1.00 82.31 82 ASN A C 1
ATOM 660 O O . ASN A 1 82 ? -22.317 -13.269 19.258 1.00 82.31 82 ASN A O 1
ATOM 664 N N . GLU A 1 83 ? -23.185 -11.259 18.828 1.00 86.88 83 GLU A N 1
ATOM 665 C CA . GLU A 1 83 ? -22.843 -11.266 17.409 1.00 86.88 83 GLU A CA 1
ATOM 666 C C . GLU A 1 83 ? -21.557 -10.471 17.180 1.00 86.88 83 GLU A C 1
ATOM 668 O O . GLU A 1 83 ? -21.243 -9.514 17.889 1.00 86.88 83 GLU A O 1
ATOM 673 N N . THR A 1 84 ? -20.774 -10.886 16.188 1.00 85.81 84 THR A N 1
ATOM 674 C CA . THR A 1 84 ? -19.527 -10.199 15.849 1.00 85.81 84 THR A CA 1
ATOM 675 C C . THR A 1 84 ? -19.813 -9.050 14.890 1.00 85.81 84 THR A C 1
ATOM 677 O O . THR A 1 84 ? -20.278 -9.276 13.776 1.00 85.81 84 THR A O 1
ATOM 680 N N . GLU A 1 85 ? -19.485 -7.829 15.299 1.00 87.94 85 GLU A N 1
ATOM 681 C CA . GLU A 1 85 ? -19.651 -6.611 14.510 1.00 87.94 85 GLU A CA 1
ATOM 682 C C . GLU A 1 85 ? -18.292 -5.959 14.213 1.00 87.94 85 GLU A C 1
ATOM 684 O O . GLU A 1 85 ? -17.315 -6.129 14.943 1.00 87.94 85 GLU A O 1
ATOM 689 N N . ARG A 1 86 ? -18.198 -5.221 13.106 1.00 89.12 86 ARG A N 1
ATOM 690 C CA . ARG A 1 86 ? -16.974 -4.511 12.707 1.00 89.12 86 ARG A CA 1
ATOM 691 C C . ARG A 1 86 ? -16.840 -3.202 13.476 1.00 89.12 86 ARG A C 1
ATOM 693 O O . ARG A 1 86 ? -17.820 -2.486 13.651 1.00 89.12 86 ARG A O 1
ATOM 700 N N . ILE A 1 87 ? -15.611 -2.825 13.838 1.00 90.56 87 ILE A N 1
ATOM 701 C CA . ILE A 1 87 ? -15.341 -1.518 14.466 1.00 90.56 87 ILE A CA 1
ATOM 702 C C . ILE A 1 87 ? -15.763 -0.360 13.541 1.00 90.56 87 ILE A C 1
ATOM 704 O O . ILE A 1 87 ? -16.303 0.648 14.008 1.00 90.56 87 ILE A O 1
ATOM 708 N N . GLU A 1 88 ? -15.528 -0.507 12.234 1.00 90.19 88 GLU A N 1
ATOM 709 C CA . GLU A 1 88 ? -15.908 0.442 11.185 1.00 90.19 88 GLU A CA 1
ATOM 710 C C . GLU A 1 88 ? -16.180 -0.313 9.864 1.00 90.19 88 GLU A C 1
ATOM 712 O O . GLU A 1 88 ? -15.630 -1.388 9.630 1.00 90.19 88 GLU A O 1
ATOM 717 N N . ALA A 1 89 ? -17.049 0.220 8.997 1.00 90.38 89 ALA A N 1
ATOM 718 C CA . ALA A 1 89 ? -17.296 -0.357 7.670 1.00 90.38 89 ALA A CA 1
ATOM 719 C C . ALA A 1 89 ? -16.069 -0.195 6.751 1.00 90.38 89 ALA A C 1
ATOM 721 O O . ALA A 1 89 ? -15.347 0.800 6.852 1.00 90.38 89 ALA A O 1
ATOM 722 N N . ARG A 1 90 ? -15.851 -1.131 5.816 1.00 89.69 90 ARG A N 1
ATOM 723 C CA . ARG A 1 90 ? -14.663 -1.145 4.934 1.00 89.69 90 ARG A CA 1
ATOM 724 C C . ARG A 1 90 ? -14.552 0.130 4.099 1.00 89.69 90 ARG A C 1
ATOM 726 O O . ARG A 1 90 ? -13.483 0.724 3.982 1.00 89.69 90 ARG A O 1
ATOM 733 N N . GLU A 1 91 ? -15.684 0.583 3.586 1.00 89.75 91 GLU A N 1
ATOM 734 C CA . GLU A 1 91 ? -15.822 1.764 2.741 1.00 89.75 91 GLU A CA 1
ATOM 735 C C . GLU A 1 91 ? -15.542 3.037 3.552 1.00 89.75 91 GLU A C 1
ATOM 737 O O . GLU A 1 91 ? -14.886 3.964 3.077 1.00 89.75 91 GLU A O 1
ATOM 742 N N . ALA A 1 92 ? -15.973 3.069 4.818 1.00 91.62 92 ALA A N 1
ATOM 743 C CA . ALA A 1 92 ? -15.677 4.173 5.725 1.00 91.62 92 ALA A CA 1
ATOM 744 C C . ALA A 1 92 ? -14.177 4.241 6.061 1.00 91.62 92 ALA A C 1
ATOM 746 O O . ALA A 1 92 ? -13.600 5.334 6.047 1.00 91.62 92 ALA A O 1
ATOM 747 N N . VAL A 1 93 ? -13.526 3.090 6.275 1.00 92.75 93 VAL A N 1
ATOM 748 C CA . VAL A 1 93 ? -12.067 3.010 6.451 1.00 92.75 93 VAL A CA 1
ATOM 749 C C . VAL A 1 93 ? -11.348 3.507 5.198 1.00 92.75 93 VAL A C 1
ATOM 751 O O . VAL A 1 93 ? -10.452 4.342 5.311 1.00 92.75 93 VAL A O 1
ATOM 754 N N . GLU A 1 94 ? -11.755 3.081 3.998 1.00 92.62 94 GLU A N 1
ATOM 755 C CA . GLU A 1 94 ? -11.162 3.572 2.747 1.00 92.62 94 GLU A CA 1
ATOM 756 C C . GLU A 1 94 ? -11.259 5.093 2.624 1.00 92.62 94 GLU A C 1
ATOM 758 O O . GLU A 1 94 ? -10.254 5.764 2.367 1.00 92.62 94 GLU A O 1
ATOM 763 N N . ILE A 1 95 ? -12.459 5.645 2.813 1.00 93.25 95 ILE A N 1
ATOM 764 C CA . ILE A 1 95 ? -12.705 7.086 2.711 1.00 93.25 95 ILE A CA 1
ATOM 765 C C . ILE A 1 95 ? -11.826 7.837 3.712 1.00 93.25 95 ILE A C 1
ATOM 767 O O . ILE A 1 95 ? -11.197 8.837 3.355 1.00 93.25 95 ILE A O 1
ATOM 771 N N . ARG A 1 96 ? -11.729 7.351 4.953 1.00 93.75 96 ARG A N 1
ATOM 772 C CA . ARG A 1 96 ? -10.895 7.957 5.998 1.00 93.75 96 ARG A CA 1
ATOM 773 C C . ARG A 1 96 ? -9.414 7.907 5.643 1.00 93.75 96 ARG A C 1
ATOM 775 O O . ARG A 1 96 ? -8.717 8.918 5.769 1.00 93.75 96 ARG A O 1
ATOM 782 N N . LEU A 1 97 ? -8.937 6.756 5.178 1.00 94.38 97 LEU A N 1
ATOM 783 C CA . LEU A 1 97 ? -7.563 6.585 4.729 1.00 94.38 97 LEU A CA 1
ATOM 784 C C . LEU A 1 97 ? -7.236 7.562 3.598 1.00 94.38 97 LEU A C 1
ATOM 786 O O . LEU A 1 97 ? -6.230 8.264 3.667 1.00 94.38 97 LEU A O 1
ATOM 790 N N . ARG A 1 98 ? -8.115 7.660 2.597 1.00 93.81 98 ARG A N 1
ATOM 791 C CA . ARG A 1 98 ? -7.928 8.490 1.403 1.00 93.81 98 ARG A CA 1
ATOM 792 C C . ARG A 1 98 ? -7.995 9.987 1.701 1.00 93.81 98 ARG A C 1
ATOM 794 O O . ARG A 1 98 ? -7.178 10.738 1.173 1.00 93.81 98 ARG A O 1
ATOM 801 N N . ASN A 1 99 ? -8.945 10.413 2.532 1.00 94.31 99 ASN A N 1
ATOM 802 C CA . ASN A 1 99 ? -9.285 11.830 2.681 1.00 94.31 99 ASN A CA 1
ATOM 803 C C . ASN A 1 99 ? -8.679 12.488 3.923 1.00 94.31 99 ASN A C 1
ATOM 805 O O . ASN A 1 99 ? -8.512 13.703 3.929 1.00 94.31 99 ASN A O 1
ATOM 809 N N . ALA A 1 100 ? -8.350 11.720 4.965 1.00 94.00 100 ALA A N 1
ATOM 810 C CA . ALA A 1 100 ? -7.850 12.270 6.224 1.00 94.00 100 ALA A CA 1
ATOM 811 C C . ALA A 1 100 ? -6.426 11.799 6.542 1.00 94.00 100 ALA A C 1
ATOM 813 O O . ALA A 1 100 ? -5.524 12.619 6.715 1.00 94.00 100 ALA A O 1
ATOM 814 N N . ILE A 1 101 ? -6.206 10.482 6.598 1.00 94.19 101 ILE A N 1
ATOM 815 C CA . ILE A 1 101 ? -4.943 9.921 7.103 1.00 94.19 101 ILE A CA 1
ATOM 816 C C . ILE A 1 101 ? -3.809 10.111 6.089 1.00 94.19 101 ILE A C 1
ATOM 818 O O . ILE A 1 101 ? -2.772 10.677 6.438 1.00 94.19 101 ILE A O 1
ATOM 822 N N . LEU A 1 102 ? -4.008 9.695 4.834 1.00 93.25 102 LEU A N 1
ATOM 823 C CA . LEU A 1 102 ? -2.969 9.741 3.805 1.00 93.25 102 LEU A CA 1
ATOM 824 C C . LEU A 1 102 ? -2.502 11.174 3.484 1.00 93.25 102 LEU A C 1
ATOM 826 O O . LEU A 1 102 ? -1.289 11.385 3.465 1.00 93.25 102 LEU A O 1
ATOM 830 N N . PRO A 1 103 ? -3.381 12.175 3.261 1.00 92.06 103 PRO A N 1
ATOM 831 C CA . PRO A 1 103 ? -2.932 13.542 2.995 1.00 92.06 103 PRO A CA 1
ATOM 832 C C . PRO A 1 103 ? -2.133 14.128 4.161 1.00 92.06 103 PRO A C 1
ATOM 834 O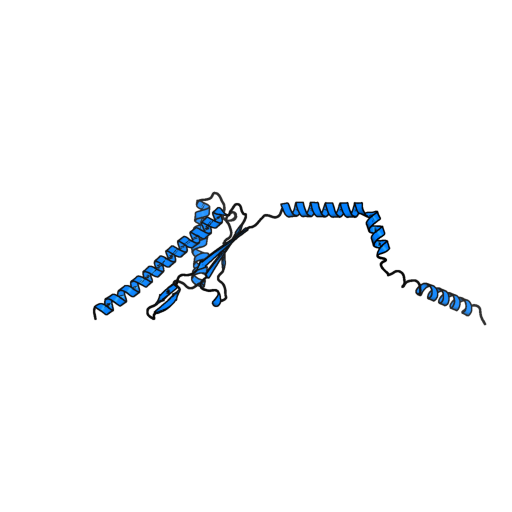 O . PRO A 1 103 ? -1.099 14.752 3.947 1.00 92.06 103 PRO A O 1
ATOM 837 N N . SER A 1 104 ? -2.571 13.875 5.397 1.00 92.75 104 SER A N 1
ATOM 838 C CA . SER A 1 104 ? -1.887 14.382 6.584 1.00 92.75 104 SER A CA 1
ATOM 839 C C . SER A 1 104 ? -0.504 13.746 6.778 1.00 92.75 104 SER A C 1
ATOM 841 O O . SER A 1 104 ? 0.445 14.472 7.058 1.00 92.75 104 SER A O 1
ATOM 843 N N . LEU A 1 105 ? -0.354 12.433 6.563 1.00 91.75 105 LEU A N 1
ATOM 844 C CA . LEU A 1 105 ? 0.957 11.767 6.612 1.00 91.75 105 LEU A CA 1
ATOM 845 C C . LEU A 1 105 ? 1.890 12.223 5.492 1.00 91.75 105 LEU A C 1
ATOM 847 O O . LEU A 1 105 ? 3.090 12.361 5.699 1.00 91.75 105 LEU A O 1
ATOM 851 N N . ARG A 1 106 ? 1.356 12.465 4.289 1.00 90.38 106 ARG A N 1
ATOM 852 C CA . ARG A 1 106 ? 2.167 12.978 3.180 1.00 90.38 106 ARG A CA 1
ATOM 853 C C . ARG A 1 106 ? 2.702 14.371 3.477 1.00 90.38 106 ARG A C 1
ATOM 855 O O . ARG A 1 106 ? 3.862 14.615 3.177 1.00 90.38 106 ARG A O 1
ATOM 862 N N . ASN A 1 107 ? 1.888 15.242 4.070 1.00 89.12 107 ASN A N 1
ATOM 863 C CA . ASN A 1 107 ? 2.331 16.571 4.490 1.00 89.12 107 ASN A CA 1
ATOM 864 C C . ASN A 1 107 ? 3.424 16.477 5.562 1.00 89.12 107 ASN A C 1
ATOM 866 O O . ASN A 1 107 ? 4.475 17.078 5.394 1.00 89.12 107 ASN A O 1
ATOM 870 N N . GLU A 1 108 ? 3.239 15.633 6.578 1.00 88.62 108 GLU A N 1
ATOM 871 C CA . GLU A 1 108 ? 4.260 15.396 7.609 1.00 88.62 108 GLU A CA 1
ATOM 872 C C . GLU A 1 108 ? 5.580 14.872 7.016 1.00 88.62 108 GLU A C 1
ATOM 874 O O . GLU A 1 108 ? 6.662 15.314 7.393 1.00 88.62 108 GLU A O 1
ATOM 879 N N . LEU A 1 109 ? 5.517 13.965 6.038 1.00 86.50 109 LEU A N 1
ATOM 880 C CA . LEU A 1 109 ? 6.713 13.483 5.347 1.00 86.50 109 LEU A CA 1
ATOM 881 C C . LEU A 1 109 ? 7.386 14.564 4.497 1.00 86.50 109 LEU A C 1
ATOM 883 O O . LEU A 1 109 ? 8.601 14.532 4.370 1.00 86.50 109 LEU A O 1
ATOM 887 N N . ILE A 1 110 ? 6.647 15.504 3.910 1.00 87.06 110 ILE A N 1
ATOM 888 C CA . ILE A 1 110 ? 7.243 16.639 3.182 1.00 87.06 110 ILE A CA 1
ATOM 889 C C . ILE A 1 110 ? 7.941 17.589 4.149 1.00 87.06 110 ILE A C 1
ATOM 891 O O . ILE A 1 110 ? 9.007 18.101 3.837 1.00 87.06 110 ILE A O 1
ATOM 895 N N . ASP A 1 111 ? 7.370 17.806 5.328 1.00 85.31 111 ASP A N 1
ATOM 896 C CA . ASP A 1 111 ? 7.996 18.669 6.328 1.00 85.31 111 ASP A CA 1
ATOM 897 C C . ASP A 1 111 ? 9.280 18.025 6.886 1.00 85.31 111 ASP A C 1
ATOM 899 O O . ASP A 1 111 ? 10.259 18.715 7.167 1.00 85.31 111 ASP A O 1
ATOM 903 N N . ASN A 1 112 ? 9.303 16.691 6.981 1.00 81.44 112 ASN A N 1
ATOM 904 C CA . ASN A 1 112 ? 10.428 15.919 7.516 1.00 81.44 112 ASN A CA 1
ATOM 905 C C . ASN A 1 112 ? 11.463 15.480 6.464 1.00 81.44 112 ASN A C 1
ATOM 907 O O . ASN A 1 112 ? 12.546 15.018 6.822 1.00 81.44 112 ASN A O 1
ATOM 911 N N . THR A 1 113 ? 11.153 15.597 5.172 1.00 73.25 113 THR A N 1
ATOM 912 C CA . THR A 1 113 ? 12.037 15.184 4.073 1.00 73.25 113 THR A CA 1
ATOM 913 C C . THR A 1 113 ? 12.132 16.337 3.086 1.00 73.25 113 THR A C 1
ATOM 915 O O . THR A 1 113 ? 11.104 16.822 2.647 1.00 73.25 113 THR A O 1
ATOM 918 N N . GLU A 1 114 ? 13.319 16.718 2.607 1.00 75.56 114 GLU A N 1
ATOM 919 C CA . GLU A 1 114 ? 13.492 17.793 1.596 1.00 75.56 114 GLU A CA 1
ATOM 920 C C . GLU A 1 114 ? 12.841 17.497 0.213 1.00 75.56 114 GLU A C 1
ATOM 922 O O . GLU A 1 114 ? 13.140 18.131 -0.801 1.00 75.56 114 GLU A O 1
ATOM 927 N N . LYS A 1 115 ? 11.955 16.500 0.128 1.00 76.31 115 LYS A N 1
ATOM 928 C CA . LYS A 1 115 ? 11.238 16.085 -1.072 1.00 76.31 115 LYS A CA 1
ATOM 929 C C . LYS A 1 115 ? 9.944 16.875 -1.249 1.00 76.31 115 LYS A C 1
ATOM 931 O O . LYS A 1 115 ? 9.196 17.139 -0.319 1.00 76.31 115 LYS A O 1
ATOM 936 N N . THR A 1 116 ? 9.615 17.157 -2.505 1.00 78.81 116 THR A N 1
ATOM 937 C CA . THR A 1 116 ? 8.322 17.741 -2.884 1.00 78.81 116 THR A CA 1
ATOM 938 C C . THR A 1 116 ? 7.215 16.679 -2.950 1.00 78.81 116 THR A C 1
ATOM 940 O O . THR A 1 116 ? 7.491 15.484 -3.073 1.00 78.81 116 THR A O 1
ATOM 943 N N . LEU A 1 117 ? 5.944 17.108 -2.965 1.00 71.50 117 LEU A N 1
ATOM 944 C CA . LEU A 1 117 ? 4.750 16.250 -3.137 1.00 71.50 117 LEU A CA 1
ATOM 945 C C . LEU A 1 117 ? 4.873 15.217 -4.271 1.00 71.50 117 LEU A C 1
ATOM 947 O O . LEU A 1 117 ? 4.376 14.094 -4.139 1.00 71.50 117 LEU A O 1
ATOM 951 N N . ASN A 1 118 ? 5.525 15.600 -5.372 1.00 73.00 118 ASN A N 1
ATOM 952 C CA . ASN A 1 118 ? 5.725 14.763 -6.557 1.00 73.00 118 ASN A CA 1
ATOM 953 C C . ASN A 1 118 ? 6.873 13.754 -6.407 1.00 73.00 118 ASN A C 1
ATOM 955 O O . ASN A 1 118 ? 6.923 12.790 -7.165 1.00 73.00 118 ASN A O 1
ATOM 959 N N . GLY A 1 119 ? 7.777 13.968 -5.447 1.00 73.75 119 GLY A N 1
ATOM 960 C CA . GLY A 1 119 ? 8.867 13.054 -5.108 1.00 73.75 119 GLY A CA 1
ATOM 961 C C . GLY A 1 119 ? 8.490 11.996 -4.068 1.00 73.75 119 GLY A C 1
ATOM 962 O O . GLY A 1 119 ? 9.314 11.135 -3.763 1.00 73.75 119 GLY A O 1
ATOM 963 N N . LEU A 1 120 ? 7.272 12.056 -3.515 1.00 81.81 120 LEU A N 1
ATOM 964 C CA . LEU A 1 120 ? 6.768 11.043 -2.593 1.00 81.81 120 LEU A CA 1
ATOM 965 C C . LEU A 1 120 ? 6.123 9.859 -3.332 1.00 81.81 120 LEU A C 1
ATOM 967 O O . LEU A 1 120 ? 5.431 10.063 -4.338 1.00 81.81 120 LEU A O 1
ATOM 971 N N . PRO A 1 121 ? 6.260 8.632 -2.796 1.00 83.38 121 PRO A N 1
ATOM 972 C CA . PRO A 1 121 ? 5.571 7.461 -3.317 1.00 83.38 121 PRO A CA 1
ATOM 973 C C . PRO A 1 121 ? 4.054 7.666 -3.378 1.00 83.38 121 PRO A C 1
ATOM 975 O O . PRO A 1 121 ? 3.426 8.181 -2.449 1.00 83.38 121 PRO A O 1
ATOM 978 N N . LYS A 1 122 ? 3.441 7.232 -4.482 1.00 86.62 122 LYS A N 1
ATOM 979 C CA . LYS A 1 122 ? 1.982 7.217 -4.614 1.00 86.62 122 LYS A CA 1
ATOM 980 C C . LYS A 1 122 ? 1.432 5.961 -3.945 1.00 86.62 122 LYS A C 1
ATOM 982 O O . LYS A 1 122 ? 1.746 4.858 -4.384 1.00 86.62 122 LYS A O 1
ATOM 987 N N . VAL A 1 123 ? 0.572 6.151 -2.948 1.00 88.44 123 VAL A N 1
ATOM 988 C CA . VAL A 1 123 ? -0.192 5.076 -2.302 1.00 88.44 123 VAL A CA 1
ATOM 989 C C . VAL A 1 123 ? -1.582 5.020 -2.922 1.00 88.44 123 VAL A C 1
ATOM 991 O O . VAL A 1 123 ? -2.282 6.031 -2.981 1.00 88.44 123 VAL A O 1
ATOM 994 N N . ASN A 1 124 ? -1.988 3.840 -3.375 1.00 90.56 124 ASN A N 1
ATOM 995 C CA . ASN A 1 124 ? -3.347 3.543 -3.793 1.00 90.56 124 ASN A CA 1
ATOM 996 C C . ASN A 1 124 ? -4.006 2.631 -2.757 1.00 90.56 124 ASN A C 1
ATOM 998 O O . ASN A 1 124 ? -3.456 1.585 -2.417 1.00 90.56 124 ASN A O 1
ATOM 1002 N N . ILE A 1 125 ? -5.180 3.026 -2.281 1.00 89.69 125 ILE A N 1
ATOM 1003 C CA . ILE A 1 125 ? -5.979 2.253 -1.331 1.00 89.69 125 ILE A CA 1
ATOM 1004 C C . ILE A 1 125 ? -7.029 1.494 -2.139 1.00 89.69 125 ILE A C 1
ATOM 1006 O O . ILE A 1 125 ? -7.666 2.083 -3.017 1.00 89.69 125 ILE A O 1
ATOM 1010 N N . ARG A 1 126 ? -7.174 0.195 -1.876 1.00 87.50 126 ARG A N 1
ATOM 1011 C CA . ARG A 1 126 ? -8.173 -0.665 -2.514 1.00 87.50 126 ARG A CA 1
ATOM 1012 C C . ARG A 1 126 ? -8.915 -1.488 -1.472 1.00 87.50 126 ARG A C 1
ATOM 1014 O O . ARG A 1 126 ? -8.282 -2.150 -0.651 1.00 87.50 126 ARG A O 1
ATOM 1021 N N . VAL A 1 127 ? -10.236 -1.489 -1.576 1.00 83.69 127 VAL A N 1
ATOM 1022 C CA . VAL A 1 127 ? -11.123 -2.415 -0.870 1.00 83.69 127 VAL A CA 1
ATOM 1023 C C . VAL A 1 127 ? -11.593 -3.464 -1.882 1.00 83.69 127 VAL A C 1
ATOM 1025 O O . VAL A 1 127 ? -12.000 -3.080 -2.980 1.00 83.69 127 VAL A O 1
ATOM 1028 N N . PRO A 1 128 ? -11.480 -4.769 -1.586 1.00 81.81 128 PRO A N 1
ATOM 1029 C CA . PRO A 1 128 ? -12.063 -5.808 -2.429 1.00 81.81 128 PRO A CA 1
ATOM 1030 C C . PRO A 1 128 ? -13.584 -5.647 -2.521 1.00 81.81 128 PRO A C 1
ATOM 1032 O O . PRO A 1 128 ? -14.246 -5.450 -1.505 1.00 81.81 128 PRO A O 1
ATOM 1035 N N . GLU A 1 129 ? -14.132 -5.738 -3.734 1.00 73.31 129 GLU A N 1
ATOM 1036 C CA . GLU A 1 129 ? -15.583 -5.646 -3.969 1.00 73.31 129 GLU A CA 1
ATOM 1037 C C . GLU A 1 129 ? -16.327 -6.873 -3.429 1.00 73.31 129 GLU A C 1
ATOM 1039 O O . GLU A 1 129 ? -17.471 -6.774 -2.993 1.00 73.31 129 GLU A O 1
ATOM 1044 N N . GLU A 1 130 ? -15.665 -8.028 -3.418 1.00 70.81 130 GLU A N 1
ATOM 1045 C CA . GLU A 1 130 ? -16.231 -9.268 -2.905 1.00 70.81 130 GLU A CA 1
ATOM 1046 C C . GLU A 1 130 ? -16.361 -9.201 -1.370 1.00 70.81 130 GLU A C 1
ATOM 1048 O O . GLU A 1 130 ? -15.432 -8.839 -0.638 1.00 70.81 130 GLU A O 1
ATOM 1053 N N . GLU A 1 131 ? -17.543 -9.537 -0.853 1.00 61.94 131 GLU A N 1
ATOM 1054 C CA . GLU A 1 131 ? -17.778 -9.654 0.594 1.00 61.94 131 GLU A CA 1
ATOM 1055 C C . GLU A 1 131 ? -17.013 -10.845 1.199 1.00 61.94 131 GLU A C 1
ATOM 1057 O O . GLU A 1 131 ? -16.597 -10.791 2.357 1.00 61.94 131 GLU A O 1
ATOM 1062 N N . ASP A 1 132 ? -16.731 -11.869 0.386 1.00 58.69 132 ASP A N 1
ATOM 1063 C CA . ASP A 1 132 ? -16.033 -13.094 0.789 1.00 58.69 132 ASP A CA 1
ATOM 1064 C C . ASP A 1 132 ? -14.517 -12.916 0.977 1.00 58.69 132 ASP A C 1
ATOM 1066 O O . ASP A 1 132 ? -13.858 -13.783 1.553 1.00 58.69 132 ASP A O 1
ATOM 1070 N N . THR A 1 133 ? -13.929 -11.789 0.549 1.00 60.72 133 THR A N 1
ATOM 1071 C CA . THR A 1 133 ? -12.485 -11.538 0.723 1.00 60.72 133 THR A CA 1
ATOM 1072 C C . THR A 1 133 ? -12.108 -11.108 2.144 1.00 60.72 133 THR A C 1
ATOM 1074 O O . THR A 1 133 ? -10.942 -10.815 2.398 1.00 60.72 133 THR A O 1
ATOM 1077 N N . GLY A 1 134 ? -13.068 -11.079 3.074 1.00 67.69 134 GLY A N 1
ATOM 1078 C CA . GLY A 1 134 ? -12.866 -10.689 4.466 1.00 67.69 134 GLY A CA 1
ATOM 1079 C C . GLY A 1 134 ? -12.861 -9.173 4.688 1.00 67.69 134 GLY A C 1
ATOM 1080 O O . GLY A 1 134 ? -13.138 -8.369 3.794 1.00 67.69 134 GLY A O 1
ATOM 1081 N N . ASP A 1 135 ? -12.530 -8.768 5.914 1.00 84.62 135 ASP A N 1
ATOM 1082 C CA . ASP A 1 135 ? -12.563 -7.364 6.344 1.00 84.62 135 ASP A CA 1
ATOM 1083 C C . ASP A 1 135 ? -11.236 -6.651 6.076 1.00 84.62 135 ASP A C 1
ATOM 1085 O O . ASP A 1 135 ? -10.693 -5.962 6.938 1.00 84.62 135 ASP A O 1
ATOM 1089 N N . PHE A 1 136 ? -10.695 -6.841 4.872 1.00 88.62 136 PHE A N 1
ATOM 1090 C CA . PHE A 1 136 ? -9.383 -6.328 4.501 1.00 88.62 136 PHE A CA 1
ATOM 1091 C C . PHE A 1 136 ? -9.446 -5.048 3.669 1.00 88.62 136 PHE A C 1
ATOM 1093 O O . PHE A 1 136 ? -10.292 -4.875 2.792 1.00 88.62 136 PHE A O 1
ATOM 1100 N N . VAL A 1 137 ? -8.462 -4.181 3.894 1.00 90.62 137 VAL A N 1
ATOM 1101 C CA . VAL A 1 137 ? -8.137 -3.023 3.062 1.00 90.62 137 VAL A CA 1
ATOM 1102 C C . VAL A 1 137 ? -6.676 -3.133 2.640 1.00 90.62 137 VAL A C 1
ATOM 1104 O O . VAL A 1 137 ? -5.798 -3.392 3.462 1.00 90.62 137 VAL A O 1
ATOM 1107 N N . PHE A 1 138 ? -6.391 -2.933 1.356 1.00 91.69 138 PHE A N 1
ATOM 1108 C CA . PHE A 1 138 ? -5.043 -3.063 0.810 1.00 91.69 138 PHE A CA 1
ATOM 1109 C C . PHE A 1 138 ? -4.450 -1.700 0.466 1.00 91.69 138 PHE A C 1
ATOM 1111 O O . PHE A 1 138 ? -5.041 -0.909 -0.271 1.00 91.69 138 PHE A O 1
ATOM 1118 N N . LEU A 1 139 ? -3.233 -1.458 0.946 1.00 92.62 139 LEU A N 1
ATOM 1119 C CA . LEU A 1 139 ? -2.389 -0.344 0.530 1.00 92.62 139 LEU A CA 1
ATOM 1120 C C . LEU A 1 139 ? -1.407 -0.838 -0.525 1.00 92.62 139 LEU A C 1
ATOM 1122 O O . LEU A 1 139 ? -0.648 -1.773 -0.275 1.00 92.62 139 LEU A O 1
ATOM 1126 N N . LYS A 1 140 ? -1.397 -0.199 -1.692 1.00 93.25 140 LYS A N 1
ATOM 1127 C CA . LYS A 1 140 ? -0.480 -0.514 -2.787 1.00 93.25 140 LYS A CA 1
ATOM 1128 C C . LYS A 1 140 ? 0.328 0.713 -3.181 1.00 93.25 140 LYS A C 1
ATOM 1130 O O . LYS A 1 140 ? -0.247 1.703 -3.626 1.00 93.25 140 LYS A O 1
ATOM 1135 N N . SER A 1 141 ? 1.648 0.597 -3.133 1.00 91.94 141 SER A N 1
ATOM 1136 C CA . SER A 1 141 ? 2.574 1.646 -3.560 1.00 91.94 141 SER A CA 1
ATOM 1137 C C . SER A 1 141 ? 3.527 1.111 -4.616 1.00 91.94 141 SER A C 1
ATOM 1139 O O . SER A 1 141 ? 4.094 0.034 -4.456 1.00 91.94 141 SER A O 1
ATOM 1141 N N . ILE A 1 142 ? 3.695 1.851 -5.711 1.00 88.12 142 ILE A N 1
ATOM 1142 C CA . ILE A 1 142 ? 4.666 1.527 -6.763 1.00 88.12 142 ILE A CA 1
ATOM 1143 C C . ILE A 1 142 ? 5.684 2.658 -6.798 1.00 88.12 142 ILE A C 1
ATOM 1145 O O . ILE A 1 142 ? 5.311 3.810 -7.029 1.00 88.12 142 ILE A O 1
ATOM 1149 N N . THR A 1 143 ? 6.951 2.342 -6.539 1.00 88.81 143 THR A N 1
ATOM 1150 C CA . THR A 1 143 ? 8.016 3.350 -6.467 1.00 88.81 143 THR A CA 1
ATOM 1151 C C . THR A 1 143 ? 9.381 2.790 -6.871 1.00 88.81 143 THR A C 1
ATOM 1153 O O . THR A 1 143 ? 9.523 1.595 -7.132 1.00 88.81 143 THR A O 1
ATOM 1156 N N . ASN A 1 144 ? 10.387 3.661 -6.950 1.00 86.00 144 ASN A N 1
ATOM 1157 C CA . ASN A 1 144 ? 11.780 3.269 -7.135 1.00 86.00 144 ASN A CA 1
ATOM 1158 C C . ASN A 1 144 ? 12.289 2.517 -5.881 1.00 86.00 144 ASN A C 1
ATOM 1160 O O . ASN A 1 144 ? 11.972 2.945 -4.770 1.00 86.00 144 ASN A O 1
ATOM 1164 N N . PRO A 1 145 ? 13.102 1.451 -6.022 1.00 83.62 145 PRO A N 1
ATOM 1165 C CA . PRO A 1 145 ? 13.742 0.750 -4.904 1.00 83.62 145 PRO A CA 1
ATOM 1166 C C . PRO A 1 145 ? 14.398 1.661 -3.852 1.00 83.62 145 PRO A C 1
ATOM 1168 O O . PRO A 1 145 ? 14.394 1.338 -2.666 1.00 83.62 145 PRO A O 1
ATOM 1171 N N . ASN A 1 146 ? 14.928 2.817 -4.263 1.00 85.00 146 ASN A N 1
ATOM 1172 C CA . ASN A 1 146 ? 15.570 3.777 -3.359 1.00 85.00 146 ASN A CA 1
ATOM 1173 C C . ASN A 1 146 ? 14.597 4.418 -2.351 1.00 85.00 146 ASN A C 1
ATOM 1175 O O . ASN A 1 146 ? 15.034 4.942 -1.332 1.00 85.00 146 ASN A O 1
ATOM 1179 N N . ASP A 1 147 ? 13.288 4.365 -2.606 1.00 87.56 147 ASP A N 1
ATOM 1180 C CA . ASP A 1 147 ? 12.259 4.954 -1.743 1.00 87.56 147 ASP A CA 1
ATOM 1181 C C . ASP A 1 147 ? 11.616 3.933 -0.795 1.00 87.56 147 ASP A C 1
ATOM 1183 O O . ASP A 1 147 ? 10.598 4.228 -0.165 1.00 87.56 147 ASP A O 1
ATOM 1187 N N . LYS A 1 148 ? 12.194 2.730 -0.683 1.00 88.25 148 LYS A N 1
ATOM 1188 C CA . LYS A 1 148 ? 11.688 1.644 0.166 1.00 88.25 148 LYS A CA 1
ATOM 1189 C C . LYS A 1 148 ? 11.401 2.092 1.598 1.00 88.25 148 LYS A C 1
ATOM 1191 O O . LYS A 1 148 ? 10.351 1.767 2.146 1.00 88.25 148 LYS A O 1
ATOM 1196 N N . GLU A 1 149 ? 12.330 2.830 2.195 1.00 89.69 149 GLU A N 1
ATOM 1197 C CA . GLU A 1 149 ? 12.218 3.299 3.578 1.00 89.69 149 GLU A CA 1
ATOM 1198 C C . GLU A 1 149 ? 11.071 4.302 3.738 1.00 89.69 149 GLU A C 1
ATOM 1200 O O . GLU A 1 149 ? 10.257 4.169 4.645 1.00 89.69 149 GLU A O 1
ATOM 1205 N N . ILE A 1 150 ? 10.921 5.224 2.784 1.00 89.81 150 ILE A N 1
ATOM 1206 C CA . ILE A 1 150 ? 9.833 6.211 2.777 1.00 89.81 150 ILE A CA 1
ATOM 1207 C C . ILE A 1 150 ? 8.472 5.518 2.645 1.00 89.81 150 ILE A C 1
ATOM 1209 O O . ILE A 1 150 ? 7.525 5.887 3.338 1.00 89.81 150 ILE A O 1
ATOM 1213 N N . VAL A 1 151 ? 8.359 4.502 1.780 1.00 92.00 151 VAL A N 1
ATOM 1214 C CA . VAL A 1 151 ? 7.128 3.700 1.667 1.00 92.00 151 VAL A CA 1
ATOM 1215 C C . VAL A 1 151 ? 6.832 2.967 2.967 1.00 92.00 151 VAL A C 1
ATOM 1217 O O . VAL A 1 151 ? 5.682 2.961 3.400 1.00 92.00 151 VAL A O 1
ATOM 1220 N N . GLY A 1 152 ? 7.855 2.377 3.590 1.00 91.50 152 GLY A N 1
ATOM 1221 C CA . GLY A 1 152 ? 7.737 1.709 4.883 1.00 91.50 152 GLY A CA 1
ATOM 1222 C C . GLY A 1 152 ? 7.184 2.646 5.953 1.00 91.50 152 GLY A C 1
ATOM 1223 O O . GLY A 1 152 ? 6.155 2.341 6.549 1.00 91.50 152 GLY A O 1
ATOM 1224 N N . SER A 1 153 ? 7.796 3.820 6.121 1.00 91.88 153 SER A N 1
ATOM 1225 C CA . SER A 1 153 ? 7.349 4.841 7.075 1.00 91.88 153 SER A CA 1
ATOM 1226 C C . SER A 1 153 ? 5.933 5.331 6.784 1.00 91.88 153 SER A C 1
ATOM 1228 O O . SER A 1 153 ? 5.138 5.510 7.703 1.00 91.88 153 SER A O 1
ATOM 1230 N N . LEU A 1 154 ? 5.575 5.501 5.508 1.00 92.50 154 LEU A N 1
ATOM 1231 C CA . LEU A 1 154 ? 4.230 5.917 5.121 1.00 92.50 154 LEU A CA 1
ATOM 1232 C C . LEU A 1 154 ? 3.183 4.839 5.432 1.00 92.50 154 LEU A C 1
ATOM 1234 O O . LEU A 1 154 ? 2.142 5.148 6.003 1.00 92.50 154 LEU A O 1
ATOM 1238 N N . HIS A 1 155 ? 3.446 3.581 5.075 1.00 94.94 155 HIS A N 1
ATOM 1239 C CA . HIS A 1 155 ? 2.541 2.469 5.370 1.00 94.94 155 HIS A CA 1
ATOM 1240 C C .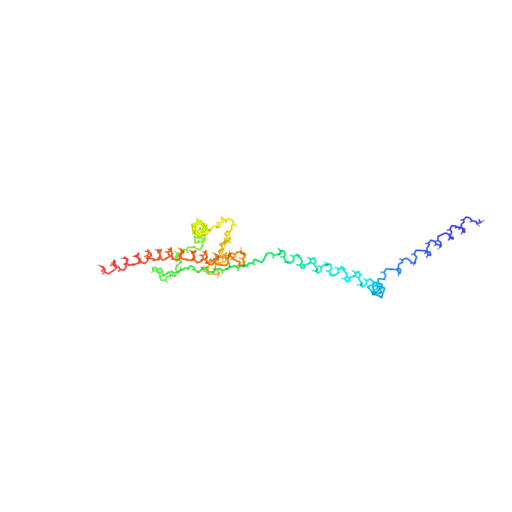 HIS A 1 155 ? 2.409 2.248 6.882 1.00 94.94 155 HIS A C 1
ATOM 1242 O O . HIS A 1 155 ? 1.294 2.063 7.364 1.00 94.94 155 HIS A O 1
ATOM 1248 N N . GLN A 1 156 ? 3.510 2.336 7.632 1.00 94.88 156 GLN A N 1
ATOM 1249 C CA . GLN A 1 156 ? 3.492 2.228 9.090 1.00 94.88 156 GLN A CA 1
ATOM 1250 C C . GLN A 1 156 ? 2.702 3.374 9.729 1.00 94.88 156 GLN A C 1
ATOM 1252 O O . GLN A 1 156 ? 1.799 3.121 10.516 1.00 94.88 156 GLN A O 1
ATOM 1257 N N . GLY A 1 157 ? 2.942 4.622 9.319 1.00 93.94 157 GLY A N 1
ATOM 1258 C CA . GLY A 1 157 ? 2.186 5.765 9.832 1.00 93.94 157 GLY A CA 1
ATOM 1259 C C . GLY A 1 157 ? 0.685 5.668 9.537 1.00 93.94 157 GLY A C 1
ATOM 1260 O O . GLY A 1 157 ? -0.136 6.114 10.340 1.00 93.94 157 GLY A O 1
ATOM 1261 N N . ILE A 1 158 ? 0.301 5.056 8.407 1.00 94.75 158 ILE A N 1
ATOM 1262 C CA . ILE A 1 158 ? -1.106 4.760 8.107 1.00 94.75 158 ILE A CA 1
ATOM 1263 C C . ILE A 1 158 ? -1.665 3.749 9.115 1.00 94.75 158 ILE A C 1
ATOM 1265 O O . ILE A 1 158 ? -2.751 3.976 9.652 1.00 94.75 158 ILE A O 1
ATOM 1269 N N . LEU A 1 159 ? -0.937 2.657 9.364 1.00 94.75 159 LEU A N 1
ATOM 1270 C CA . LEU A 1 159 ? -1.332 1.625 10.324 1.00 94.75 159 LEU A CA 1
ATOM 1271 C C . LEU A 1 159 ? -1.488 2.199 11.732 1.00 94.75 159 LEU A C 1
ATOM 1273 O O . LEU A 1 159 ? -2.515 1.966 12.362 1.00 94.75 159 LEU A O 1
ATOM 1277 N N . ASP A 1 160 ? -0.521 2.989 12.195 1.00 95.56 160 ASP A N 1
ATOM 1278 C CA . ASP A 1 160 ? -0.512 3.543 13.549 1.00 95.56 160 ASP A CA 1
ATOM 1279 C C . ASP A 1 160 ? -1.720 4.459 13.778 1.00 95.56 160 ASP A C 1
ATOM 1281 O O . ASP A 1 160 ? -2.473 4.283 14.737 1.00 95.56 160 ASP A O 1
ATOM 1285 N N . ARG A 1 161 ? -1.980 5.385 12.845 1.00 94.62 161 ARG A N 1
ATOM 1286 C CA . ARG A 1 161 ? -3.124 6.307 12.937 1.00 94.62 161 ARG A CA 1
ATOM 1287 C C . ARG A 1 161 ? -4.468 5.594 12.833 1.00 94.62 161 ARG A C 1
ATOM 1289 O O . ARG A 1 161 ? -5.434 6.006 13.476 1.00 94.62 161 ARG A O 1
ATOM 1296 N N . LEU A 1 162 ? -4.555 4.548 12.012 1.00 94.19 162 LEU A N 1
ATOM 1297 C CA . LEU A 1 162 ? -5.772 3.748 11.911 1.00 94.19 162 LEU A CA 1
ATOM 1298 C C . LEU A 1 162 ? -5.999 2.918 13.181 1.00 94.19 162 LEU A C 1
ATOM 1300 O O . LEU A 1 162 ? -7.127 2.850 13.665 1.00 94.19 162 LEU A O 1
ATOM 1304 N N . SER A 1 163 ? -4.936 2.343 13.744 1.00 93.44 163 SER A N 1
ATOM 1305 C CA . SER A 1 163 ? -4.983 1.586 14.996 1.00 93.44 163 SER A CA 1
ATOM 1306 C C . SER A 1 163 ? -5.438 2.468 16.157 1.00 93.44 163 SER A C 1
ATOM 1308 O O . SER A 1 163 ? -6.408 2.131 16.832 1.00 93.44 163 SER A O 1
ATOM 1310 N N . GLU A 1 164 ? -4.839 3.653 16.321 1.00 94.19 164 GLU A N 1
ATOM 1311 C CA . GLU A 1 164 ? -5.238 4.624 17.350 1.00 94.19 164 GLU A CA 1
ATOM 1312 C C . GLU A 1 164 ? -6.716 5.029 17.198 1.00 94.19 164 GLU A C 1
ATOM 1314 O O . GLU A 1 164 ? -7.463 5.158 18.174 1.00 94.19 164 GLU A O 1
ATOM 1319 N N . HIS A 1 165 ? -7.175 5.200 15.953 1.00 93.25 165 HIS A N 1
ATOM 1320 C CA . HIS A 1 165 ? -8.575 5.496 15.672 1.00 93.25 165 HIS A CA 1
ATOM 1321 C C . HIS A 1 165 ? -9.507 4.351 16.093 1.00 93.25 165 HIS A C 1
ATOM 1323 O O . HIS A 1 165 ? -10.514 4.593 16.768 1.00 93.25 165 HIS A O 1
ATOM 1329 N N . HIS A 1 166 ? -9.181 3.115 15.712 1.00 92.38 166 HIS A N 1
ATOM 1330 C CA . HIS A 1 166 ? -9.960 1.936 16.077 1.00 92.38 166 HIS A CA 1
ATOM 1331 C C . HIS A 1 166 ? -9.960 1.693 17.586 1.00 92.38 166 HIS A C 1
ATOM 1333 O O . HIS A 1 166 ? -11.018 1.403 18.138 1.00 92.38 166 HIS A O 1
ATOM 1339 N N . GLU A 1 167 ? -8.831 1.885 18.267 1.00 92.62 167 GLU A N 1
ATOM 1340 C CA . GLU A 1 167 ? -8.733 1.777 19.722 1.00 92.62 167 GLU A CA 1
ATOM 1341 C C . GLU A 1 167 ? -9.661 2.783 20.412 1.00 92.62 167 GLU A C 1
ATOM 1343 O O . GLU A 1 167 ? -10.432 2.425 21.306 1.00 92.62 167 GLU A O 1
ATOM 1348 N N . ARG A 1 168 ? -9.671 4.038 19.948 1.00 91.88 168 ARG A N 1
ATOM 1349 C CA . ARG A 1 168 ? -10.570 5.070 20.478 1.00 91.88 168 ARG A CA 1
ATOM 1350 C C . ARG A 1 168 ? -12.041 4.687 20.312 1.00 91.88 168 ARG A C 1
ATOM 1352 O O . ARG A 1 168 ? -12.814 4.839 21.256 1.00 91.88 168 ARG A O 1
ATOM 1359 N N . ARG A 1 169 ? -12.434 4.174 19.140 1.00 90.00 169 ARG A N 1
ATOM 1360 C CA . ARG A 1 169 ? -13.811 3.710 18.887 1.00 90.00 169 ARG A CA 1
ATOM 1361 C C . ARG A 1 169 ? -14.174 2.503 19.740 1.00 90.00 169 ARG A C 1
ATOM 1363 O O . ARG A 1 169 ? -15.236 2.485 20.351 1.00 90.00 169 ARG A O 1
ATOM 1370 N N . PHE A 1 170 ? -13.278 1.528 19.820 1.00 89.50 170 PHE A N 1
ATOM 1371 C CA . PHE A 1 170 ? -13.470 0.334 20.628 1.00 89.50 170 PHE A CA 1
ATOM 1372 C C . PHE A 1 170 ? -13.656 0.674 22.112 1.00 89.50 170 PHE A C 1
ATOM 1374 O O . PHE A 1 170 ? -14.553 0.144 22.764 1.00 89.50 170 PHE A O 1
ATOM 1381 N N . ASN A 1 171 ? -12.873 1.619 22.637 1.00 88.94 171 ASN A N 1
ATOM 1382 C CA . ASN A 1 171 ? -13.011 2.091 24.014 1.00 88.94 171 ASN A CA 1
ATOM 1383 C C . ASN A 1 171 ? -14.361 2.779 24.272 1.00 88.94 171 ASN A C 1
ATOM 1385 O O . ASN A 1 171 ? -14.939 2.583 25.341 1.00 88.94 171 ASN A O 1
ATOM 1389 N N . ILE A 1 172 ? -14.892 3.532 23.301 1.00 88.00 172 ILE A N 1
ATOM 1390 C CA . ILE A 1 172 ? -16.238 4.125 23.388 1.00 88.00 172 ILE A CA 1
ATOM 1391 C C . ILE A 1 172 ? -17.302 3.026 23.478 1.00 88.00 172 ILE A C 1
ATOM 1393 O O . ILE A 1 172 ? -18.160 3.087 24.359 1.00 88.00 172 ILE A O 1
ATOM 1397 N N . TYR A 1 173 ? -17.215 1.997 22.630 1.00 84.19 173 TYR A N 1
ATOM 1398 C CA . TYR A 1 173 ? -18.144 0.868 22.692 1.00 84.19 173 TYR A CA 1
ATOM 1399 C C . TYR A 1 173 ? -18.058 0.165 24.049 1.00 84.19 173 TYR A C 1
ATOM 1401 O O . TYR A 1 173 ? -19.070 0.002 24.724 1.00 84.19 173 TYR A O 1
ATOM 1409 N N . LYS A 1 174 ? -16.847 -0.148 24.525 1.00 82.62 174 LYS A N 1
ATOM 1410 C CA . LYS A 1 174 ? -16.630 -0.795 25.827 1.00 82.62 174 LYS A CA 1
ATOM 1411 C C . LYS A 1 174 ? -17.265 -0.029 26.996 1.00 82.62 174 LYS A C 1
ATOM 1413 O O . LYS A 1 174 ? -17.821 -0.655 27.898 1.00 82.62 174 LYS A O 1
ATOM 1418 N N . GLN A 1 175 ? -17.199 1.305 26.990 1.00 83.50 175 GLN A N 1
ATOM 1419 C CA . GLN A 1 175 ? -17.827 2.126 28.028 1.00 83.50 175 GLN A CA 1
ATOM 1420 C C . GLN A 1 175 ? -19.354 1.984 28.024 1.00 83.50 175 GLN A C 1
ATOM 1422 O O . GLN A 1 175 ? -19.937 1.798 29.092 1.00 83.50 175 GLN A O 1
ATOM 1427 N N . GLN A 1 176 ? -20.001 1.986 26.854 1.00 76.81 176 GLN A N 1
ATOM 1428 C CA . GLN A 1 176 ? -21.454 1.781 26.756 1.00 76.81 176 GLN A CA 1
ATOM 1429 C C . GLN A 1 176 ? -21.893 0.446 27.380 1.00 76.81 176 GLN A C 1
ATOM 1431 O O . GLN A 1 176 ? -22.814 0.433 28.196 1.00 76.81 176 GLN A O 1
ATOM 1436 N N . PHE A 1 177 ? -21.173 -0.646 27.106 1.00 71.38 177 PHE A N 1
ATOM 1437 C CA . PHE A 1 177 ? -21.457 -1.956 27.709 1.00 71.38 177 PHE A CA 1
ATOM 1438 C C . PHE A 1 177 ? -21.279 -1.981 29.235 1.00 71.38 177 PHE A C 1
ATOM 1440 O O . PHE A 1 177 ? -22.058 -2.626 29.945 1.00 71.38 177 PHE A O 1
ATOM 1447 N N . SER A 1 178 ? -20.275 -1.272 29.770 1.00 71.25 178 SER A N 1
ATOM 1448 C CA . SER A 1 178 ? -20.080 -1.210 31.227 1.00 71.25 178 SER A CA 1
ATOM 1449 C C . SER A 1 178 ? -21.237 -0.518 31.951 1.00 71.25 178 SER A C 1
ATOM 1451 O O . SER A 1 178 ? -21.672 -1.014 32.988 1.00 71.25 178 SER A O 1
ATOM 1453 N N . PHE A 1 179 ? -21.811 0.545 31.373 1.00 69.25 179 PHE A N 1
ATOM 1454 C CA . PHE A 1 179 ? -22.960 1.231 31.971 1.00 69.25 179 PHE A CA 1
ATOM 1455 C C . PHE A 1 179 ? -24.203 0.339 32.036 1.00 69.25 179 PHE A C 1
ATOM 1457 O O . PHE A 1 179 ? -24.908 0.348 33.043 1.00 69.25 179 PHE A O 1
ATOM 1464 N N . LEU A 1 180 ? -24.459 -0.470 31.005 1.00 62.72 180 LEU A N 1
ATOM 1465 C CA . LEU A 1 180 ? -25.600 -1.391 30.999 1.00 62.72 180 LEU A CA 1
ATOM 1466 C C . LEU A 1 180 ? -25.457 -2.494 32.052 1.00 62.72 180 LEU A C 1
ATOM 1468 O O . LEU A 1 180 ? -26.423 -2.835 32.734 1.00 62.72 180 LEU A O 1
ATOM 1472 N N . THR A 1 181 ? -24.241 -3.008 32.238 1.00 64.00 181 THR A N 1
ATOM 1473 C CA . THR A 1 181 ? -23.978 -4.051 33.239 1.00 64.00 181 THR A CA 1
ATOM 1474 C C . THR A 1 181 ? -24.142 -3.526 34.670 1.00 64.00 181 THR A C 1
ATOM 1476 O O . THR A 1 181 ? -24.655 -4.240 35.533 1.00 64.00 181 THR A O 1
ATOM 1479 N N . ASP A 1 182 ? -23.750 -2.275 34.930 1.00 63.00 182 ASP A N 1
ATOM 1480 C CA . ASP A 1 182 ? -23.896 -1.661 36.254 1.00 63.00 182 ASP A CA 1
ATOM 1481 C C . ASP A 1 182 ? -25.353 -1.299 36.584 1.00 63.00 182 ASP A C 1
ATOM 1483 O O . ASP A 1 182 ? -25.769 -1.466 37.729 1.00 63.00 182 ASP A O 1
ATOM 1487 N N . VAL A 1 183 ? -26.168 -0.898 35.600 1.00 62.41 183 VAL A N 1
ATOM 1488 C CA . VAL A 1 183 ? -27.613 -0.666 35.803 1.00 62.41 183 VAL A CA 1
ATOM 1489 C C . VAL A 1 183 ? -28.348 -1.964 36.157 1.00 62.41 183 VAL A C 1
ATOM 1491 O O . VAL A 1 183 ? -29.200 -1.957 37.044 1.00 62.41 183 VAL A O 1
ATOM 1494 N N . ILE A 1 184 ? -27.991 -3.090 35.530 1.00 59.25 184 ILE A N 1
ATOM 1495 C CA . ILE A 1 184 ? -28.607 -4.399 35.814 1.00 59.25 184 ILE A CA 1
ATOM 1496 C C . ILE A 1 184 ? -28.263 -4.901 37.226 1.00 59.25 184 ILE A C 1
ATOM 1498 O O . ILE A 1 184 ? -29.068 -5.596 37.828 1.00 59.25 184 ILE A O 1
ATOM 1502 N N . LYS A 1 185 ? -27.106 -4.534 37.793 1.00 56.78 185 LYS A N 1
ATOM 1503 C CA . LYS A 1 185 ? -26.730 -4.920 39.169 1.00 56.78 185 LYS A CA 1
ATOM 1504 C C . LYS A 1 185 ? -27.450 -4.136 40.270 1.00 56.78 185 LYS A C 1
ATOM 1506 O O . LYS A 1 185 ? -27.341 -4.514 41.434 1.00 56.78 185 LYS A O 1
ATOM 1511 N N . ILE A 1 186 ? -28.112 -3.030 39.931 1.00 56.84 186 ILE A N 1
ATOM 1512 C CA . ILE A 1 186 ? -28.821 -2.161 40.887 1.00 56.84 186 ILE A CA 1
ATOM 1513 C C . ILE A 1 186 ? -30.318 -2.534 40.984 1.00 56.84 186 ILE A C 1
ATOM 1515 O O . ILE A 1 186 ? -31.010 -2.059 41.886 1.00 56.84 186 ILE A O 1
ATOM 1519 N N . LEU A 1 187 ? -30.803 -3.410 40.097 1.00 50.25 187 LEU A N 1
ATOM 1520 C CA . LEU A 1 187 ? -32.149 -3.997 40.094 1.00 50.25 187 LEU A CA 1
ATOM 1521 C C . LEU A 1 187 ? -32.145 -5.402 40.710 1.00 50.25 187 LEU A C 1
ATOM 1523 O O . LEU A 1 187 ? -33.139 -5.718 41.401 1.00 50.25 187 LEU A O 1
#

Radius of gyration: 38.65 Å; chains: 1; bounding box: 60×44×140 Å

Foldseek 3Di:
DDDPVVVVVVVVVVVVVVVVPPPPPPPPPPVVVVVVCVVCVVVVVVVVVVVVVVVVVVVVPDFDKDKDKDKDAFDWDQDPVRDIGTLDALVVLQCCLVPPQLVVLLVVVVVVDVDDSVRAWDWDKDDDPDPVVHRIIMIMTMDHPVCVVVVVSSVVSSVVVVVVVSVVSVVVNVVVVVVVVVVVVVD

Secondary structure (DSSP, 8-state):
--SHHHHHHHHHHHHHHHHSSSSSS----HHHHHHHHHHTHHHHHHHHHHHHHHHHHHHHHS---EEEEEEEEPPEEE-TTS-EEESS-HHHHHHHIIIIIHHHHHHHHHHHSS--GGGSPEEEEE--S-GGG-SEEEEEEEE-GGGHHHHHHHHHHHHHHHHHHHHHHHHHHHHHHHHHHHHHTT-

Sequence (187 aa):
MDEKEISVQQQEKNKNQNMASDYHDDEISLIDLMIALKRRKWLIAGVTIACLIAGLAFWSTQSRQECYVTSIEIGRYLNENNETERIEAREAVEIRLRNAILPSLRNELIDNTEKTLNGLPKVNIRVPEEEDTGDFVFLKSITNPNDKEIVGSLHQGILDRLSEHHERRFNIYKQQFSFLTDVIKIL

Organism: NCBI:txid332175